Protein AF-A0A7J8QCR9-F1 (afdb_monomer_lite)

Radius of gyration: 19.81 Å; chains: 1; bounding box: 50×35×60 Å

Structure (mmCIF, N/CA/C/O backbone):
data_AF-A0A7J8QCR9-F1
#
_entry.id   AF-A0A7J8QCR9-F1
#
loop_
_atom_site.group_PDB
_atom_site.id
_atom_site.type_symbol
_atom_site.label_atom_id
_atom_site.label_alt_id
_atom_site.label_comp_id
_atom_site.label_asym_id
_atom_site.label_entity_id
_atom_site.label_seq_id
_atom_site.pdbx_PDB_ins_code
_atom_site.Cartn_x
_atom_site.Cartn_y
_atom_site.Cartn_z
_atom_site.occupancy
_atom_site.B_iso_or_equiv
_atom_site.auth_seq_id
_atom_site.auth_comp_id
_atom_site.auth_asym_id
_atom_site.auth_atom_id
_atom_site.pdbx_PDB_model_num
ATOM 1 N N . MET A 1 1 ? -25.984 -1.723 0.321 1.00 58.72 1 MET A N 1
ATOM 2 C CA . MET A 1 1 ? -24.941 -1.890 -0.724 1.00 58.72 1 MET A CA 1
ATOM 3 C C . MET A 1 1 ? -24.057 -3.080 -0.371 1.00 58.72 1 MET A C 1
ATOM 5 O O . MET A 1 1 ? -23.608 -3.137 0.767 1.00 58.72 1 MET A O 1
ATOM 9 N N . SER A 1 2 ? -23.806 -3.996 -1.316 1.00 71.81 2 SER A N 1
ATOM 10 C CA . SER A 1 2 ? -22.877 -5.132 -1.136 1.00 71.81 2 SER A CA 1
ATOM 11 C C . SER A 1 2 ? -21.433 -4.656 -0.896 1.00 71.81 2 SER A C 1
ATOM 13 O O . SER A 1 2 ? -21.050 -3.594 -1.397 1.00 71.81 2 SER A O 1
ATOM 15 N N . ALA A 1 3 ? -20.627 -5.441 -0.169 1.00 61.91 3 ALA A N 1
ATOM 16 C CA . ALA A 1 3 ? -19.200 -5.183 0.062 1.00 61.91 3 ALA A CA 1
ATOM 17 C C . ALA A 1 3 ? -18.432 -4.953 -1.255 1.00 61.91 3 ALA A C 1
ATOM 19 O O . ALA A 1 3 ? -17.629 -4.027 -1.363 1.00 61.91 3 ALA A O 1
ATOM 20 N N . THR A 1 4 ? -18.775 -5.705 -2.303 1.00 66.06 4 THR A N 1
ATOM 21 C CA . THR A 1 4 ? -18.204 -5.553 -3.649 1.00 66.06 4 THR A CA 1
ATOM 22 C C . THR A 1 4 ? -18.542 -4.198 -4.273 1.00 66.06 4 THR A C 1
ATOM 24 O O . THR A 1 4 ? -17.680 -3.552 -4.861 1.00 66.06 4 THR A O 1
ATOM 27 N N . ALA A 1 5 ? -19.780 -3.723 -4.108 1.00 63.97 5 ALA A N 1
ATOM 28 C CA . ALA A 1 5 ? -20.215 -2.436 -4.649 1.00 63.97 5 ALA A CA 1
ATOM 29 C C . ALA A 1 5 ? -19.560 -1.253 -3.916 1.00 63.97 5 ALA A C 1
ATOM 31 O O . ALA A 1 5 ? -19.195 -0.265 -4.549 1.00 63.97 5 ALA A O 1
ATOM 32 N N . LYS A 1 6 ? -19.362 -1.370 -2.593 1.00 67.00 6 LYS A N 1
ATOM 33 C CA . LYS A 1 6 ? -18.609 -0.379 -1.808 1.00 67.00 6 LYS A CA 1
ATOM 34 C C . LYS A 1 6 ? -17.155 -0.300 -2.280 1.00 67.00 6 LYS A C 1
ATOM 36 O O . LYS A 1 6 ? -16.673 0.797 -2.530 1.00 67.00 6 LYS A O 1
ATOM 41 N N . LYS A 1 7 ? -16.500 -1.446 -2.493 1.00 66.81 7 LYS A N 1
ATOM 42 C CA . LYS A 1 7 ? -15.113 -1.504 -2.977 1.00 66.81 7 LYS A CA 1
ATOM 43 C C . LYS A 1 7 ? -14.947 -0.873 -4.368 1.00 66.81 7 LYS A C 1
ATOM 45 O O . LYS A 1 7 ? -14.067 -0.043 -4.562 1.00 66.81 7 LYS A O 1
ATOM 50 N N . ILE A 1 8 ? -15.855 -1.163 -5.306 1.00 71.38 8 ILE A N 1
ATOM 51 C CA . ILE A 1 8 ? -15.849 -0.555 -6.653 1.00 71.38 8 ILE A CA 1
ATOM 52 C C . ILE A 1 8 ? -15.997 0.974 -6.590 1.00 71.38 8 ILE A C 1
ATOM 54 O O . ILE A 1 8 ? -15.283 1.692 -7.292 1.00 71.38 8 ILE A O 1
ATOM 58 N N . LEU A 1 9 ? -16.900 1.483 -5.747 1.00 64.50 9 LEU A N 1
ATOM 59 C CA . LEU A 1 9 ? -17.112 2.923 -5.603 1.00 64.50 9 LEU A CA 1
ATOM 60 C C . LEU A 1 9 ? -15.876 3.616 -5.008 1.00 64.50 9 LEU A C 1
ATOM 62 O O . LEU A 1 9 ? -15.437 4.640 -5.534 1.00 64.50 9 LEU A O 1
ATOM 66 N N . THR A 1 10 ? -15.276 3.029 -3.968 1.00 64.38 10 THR A N 1
ATOM 67 C CA . THR A 1 10 ? -14.033 3.531 -3.366 1.00 64.38 10 THR A CA 1
ATOM 68 C C . THR A 1 10 ? -12.896 3.550 -4.388 1.00 64.38 10 THR A C 1
ATOM 70 O O . THR A 1 10 ? -12.215 4.566 -4.514 1.00 64.38 10 THR A O 1
ATOM 73 N N . ARG A 1 11 ? -12.762 2.499 -5.211 1.00 70.00 11 ARG A N 1
ATOM 74 C CA . ARG A 1 11 ? -11.776 2.445 -6.301 1.00 70.00 11 ARG A CA 1
ATOM 75 C C . ARG A 1 11 ? -11.898 3.600 -7.271 1.00 70.00 11 ARG A C 1
ATOM 77 O O . ARG A 1 11 ? -10.898 4.208 -7.660 1.00 70.00 11 ARG A O 1
ATOM 84 N N . GLN A 1 12 ? -13.125 3.888 -7.694 1.00 63.19 12 GLN A N 1
ATOM 85 C CA . GLN A 1 12 ? -13.378 4.941 -8.665 1.00 63.19 12 GLN A CA 1
ATOM 86 C C . GLN A 1 12 ? -13.057 6.323 -8.085 1.00 63.19 12 GLN A C 1
ATOM 88 O O . GLN A 1 12 ? -12.461 7.150 -8.775 1.00 63.19 12 GLN A O 1
ATOM 93 N N . LEU A 1 13 ? -13.376 6.549 -6.809 1.00 61.31 13 LEU A N 1
ATOM 94 C CA . LEU A 1 13 ? -13.023 7.777 -6.098 1.00 61.31 13 LEU A CA 1
ATOM 95 C C . LEU A 1 13 ? -11.500 7.918 -5.955 1.00 61.31 13 LEU A C 1
ATOM 97 O O . LEU A 1 13 ? -10.946 8.929 -6.376 1.00 61.31 13 LEU A O 1
ATOM 101 N N . CYS A 1 14 ? -10.792 6.890 -5.476 1.00 61.47 14 CYS A N 1
ATOM 102 C CA . CYS A 1 14 ? -9.330 6.917 -5.334 1.00 61.47 14 CYS A CA 1
ATOM 103 C C . CYS A 1 14 ? -8.602 7.182 -6.663 1.00 61.47 14 CYS A C 1
ATOM 105 O O . CYS A 1 14 ? -7.595 7.891 -6.680 1.00 61.47 14 CYS A O 1
ATOM 107 N N . LYS A 1 15 ? -9.121 6.657 -7.782 1.00 62.94 15 LYS A N 1
ATOM 108 C CA . LYS A 1 15 ? -8.586 6.914 -9.129 1.00 62.94 15 LYS A CA 1
ATOM 109 C C . LYS A 1 15 ? -8.838 8.347 -9.605 1.00 62.94 15 LYS A C 1
ATOM 111 O O . LYS A 1 15 ? -7.936 8.952 -10.180 1.00 62.94 15 LYS A O 1
ATOM 116 N N . ASN A 1 16 ? -10.031 8.891 -9.367 1.00 54.53 16 ASN A N 1
ATOM 117 C CA . ASN A 1 16 ? -10.431 10.201 -9.887 1.00 54.53 16 ASN A CA 1
ATOM 118 C C . ASN A 1 16 ? -9.790 11.376 -9.122 1.00 54.53 16 ASN A C 1
ATOM 120 O O . ASN A 1 16 ? -9.503 12.405 -9.725 1.00 54.53 16 ASN A O 1
ATOM 124 N N . THR A 1 17 ? -9.511 11.231 -7.822 1.00 53.16 17 THR A N 1
ATOM 125 C CA . THR A 1 17 ? -9.013 12.334 -6.973 1.00 53.16 17 THR A CA 1
ATOM 126 C C . THR A 1 17 ? -7.485 12.531 -7.037 1.00 53.16 17 THR A C 1
ATOM 128 O O . THR A 1 17 ? -6.956 13.455 -6.426 1.00 53.16 17 THR A O 1
ATOM 131 N N . ARG A 1 18 ? -6.735 11.680 -7.759 1.00 61.84 18 ARG A N 1
ATOM 132 C CA . ARG A 1 18 ? -5.255 11.598 -7.674 1.00 61.84 18 ARG A CA 1
ATOM 133 C C . ARG A 1 18 ? -4.448 12.262 -8.782 1.00 61.84 18 ARG A C 1
ATOM 135 O O . ARG A 1 18 ? -3.234 12.077 -8.843 1.00 61.84 18 ARG A O 1
ATOM 142 N N . ILE A 1 19 ? -5.071 13.080 -9.621 1.00 47.72 19 ILE A N 1
ATOM 143 C CA . ILE A 1 19 ? -4.347 13.866 -10.628 1.00 47.72 19 ILE A CA 1
ATOM 144 C C . ILE A 1 19 ? -4.375 15.341 -10.219 1.00 47.72 19 ILE A C 1
ATOM 146 O O . ILE A 1 19 ? -5.084 16.150 -10.806 1.00 47.72 19 ILE A O 1
ATOM 150 N N . LEU A 1 20 ? -3.605 15.689 -9.183 1.00 38.00 20 LEU A N 1
ATOM 151 C CA . LEU A 1 20 ? -3.248 17.077 -8.872 1.00 38.00 20 LEU A CA 1
ATOM 152 C C . LEU A 1 20 ? -1.737 17.277 -9.081 1.00 38.00 20 LEU A C 1
ATOM 154 O O . LEU A 1 20 ? -0.962 16.348 -8.832 1.00 38.00 20 LEU A O 1
ATOM 158 N N . PRO A 1 21 ? -1.288 18.451 -9.568 1.00 39.03 21 PRO A N 1
ATOM 159 C CA . PRO A 1 21 ? 0.106 18.662 -9.933 1.00 39.03 21 PRO A CA 1
ATOM 160 C C . PRO A 1 21 ? 1.010 18.595 -8.699 1.00 39.03 21 PRO A C 1
ATOM 162 O O . PRO A 1 21 ? 0.777 19.279 -7.706 1.00 39.03 21 PRO A O 1
ATOM 165 N N . LEU A 1 22 ? 2.099 17.830 -8.801 1.00 43.09 22 LEU A N 1
ATOM 166 C CA . LEU A 1 22 ? 3.191 17.707 -7.819 1.00 43.09 22 LEU A CA 1
ATOM 167 C C . LEU A 1 22 ? 4.026 19.003 -7.659 1.00 43.09 22 LEU A C 1
ATOM 169 O O . LEU A 1 22 ? 5.223 18.940 -7.403 1.00 43.09 22 LEU A O 1
ATOM 173 N N . ALA A 1 23 ? 3.436 20.184 -7.858 1.00 31.91 23 ALA A N 1
ATOM 174 C CA . ALA A 1 23 ? 4.162 21.450 -7.967 1.00 31.91 23 ALA A CA 1
ATOM 175 C C . ALA A 1 23 ? 4.429 22.153 -6.622 1.00 31.91 23 ALA A C 1
ATOM 177 O O . ALA A 1 23 ? 5.147 23.145 -6.602 1.00 31.91 23 ALA A O 1
ATOM 178 N N . SER A 1 24 ? 3.892 21.654 -5.504 1.00 30.44 24 SER A N 1
ATOM 179 C CA . SER A 1 24 ? 3.949 22.368 -4.213 1.00 30.44 24 SER A CA 1
ATOM 180 C C . SER A 1 24 ? 4.537 21.550 -3.065 1.00 30.44 24 SER A C 1
ATOM 182 O O . SER A 1 24 ? 4.364 21.908 -1.905 1.00 30.44 24 SER A O 1
ATOM 184 N N . ARG A 1 25 ? 5.221 20.440 -3.357 1.00 43.34 25 ARG A N 1
ATOM 185 C CA . ARG A 1 25 ? 5.893 19.643 -2.328 1.00 43.34 25 ARG A CA 1
ATOM 186 C C . ARG A 1 25 ? 7.376 19.615 -2.610 1.00 43.34 25 ARG A C 1
ATOM 188 O O . ARG A 1 25 ? 7.822 18.957 -3.549 1.00 43.34 25 ARG A O 1
ATOM 195 N N . GLU A 1 26 ? 8.130 20.303 -1.766 1.00 34.00 26 GLU A N 1
ATOM 196 C CA . GLU A 1 26 ? 9.529 19.982 -1.532 1.00 34.00 26 GLU A CA 1
ATOM 197 C C . GLU A 1 26 ? 9.585 18.547 -0.996 1.00 34.00 26 GLU A C 1
ATOM 199 O O . GLU A 1 26 ? 9.599 18.293 0.204 1.00 34.00 26 GLU A O 1
ATOM 204 N N . TYR A 1 27 ? 9.558 17.563 -1.897 1.00 41.59 27 TYR A N 1
ATOM 205 C CA . TYR A 1 27 ? 10.042 16.237 -1.559 1.00 41.59 27 TYR A CA 1
ATOM 206 C C . TYR A 1 27 ? 11.509 16.432 -1.200 1.00 41.59 27 TYR A C 1
ATOM 208 O O . TYR A 1 27 ? 12.261 16.912 -2.058 1.00 41.59 27 TYR A O 1
ATOM 216 N N . PRO A 1 28 ? 11.929 16.130 0.039 1.00 33.44 28 PRO A N 1
ATOM 217 C CA . PRO A 1 28 ? 13.273 16.445 0.464 1.00 33.44 28 PRO A CA 1
ATOM 218 C C . PRO A 1 28 ? 14.248 15.820 -0.532 1.00 33.44 28 PRO A C 1
ATOM 220 O O . PRO A 1 28 ? 14.202 14.626 -0.844 1.00 33.44 28 PRO A O 1
ATOM 223 N N . ILE A 1 29 ? 15.128 16.675 -1.050 1.00 39.94 29 ILE A N 1
ATOM 224 C CA . ILE A 1 29 ? 16.170 16.394 -2.046 1.00 39.94 29 ILE A CA 1
ATOM 225 C C . ILE A 1 29 ? 17.159 15.301 -1.562 1.00 39.94 29 ILE A C 1
ATOM 227 O O . ILE A 1 29 ? 18.056 14.885 -2.291 1.00 39.94 29 ILE A O 1
ATOM 231 N N . ILE A 1 30 ? 16.951 14.733 -0.369 1.00 39.75 30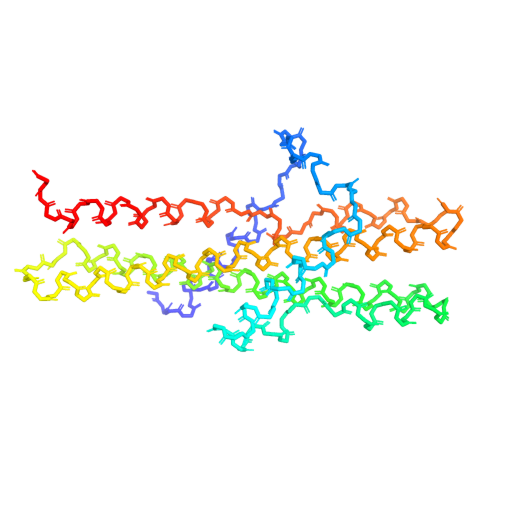 ILE A N 1
ATOM 232 C CA . ILE A 1 30 ? 17.713 13.620 0.205 1.00 39.75 30 ILE A CA 1
ATOM 233 C C . ILE A 1 30 ? 17.683 12.322 -0.628 1.00 39.75 30 ILE A C 1
ATOM 235 O O . ILE A 1 30 ? 18.595 11.514 -0.494 1.00 39.75 30 ILE A O 1
ATOM 239 N N . TYR A 1 31 ? 16.723 12.127 -1.541 1.00 44.09 31 TYR A N 1
ATOM 240 C CA . TYR A 1 31 ? 16.633 10.905 -2.371 1.00 44.09 31 TYR A CA 1
ATOM 241 C C . TYR A 1 31 ? 17.375 10.972 -3.718 1.00 44.09 31 TYR A C 1
ATOM 243 O O . TYR A 1 31 ? 17.247 10.084 -4.570 1.00 44.09 31 TYR A O 1
ATOM 251 N N . LEU A 1 32 ? 18.167 12.025 -3.951 1.00 43.25 32 LEU A N 1
ATOM 252 C CA . LEU A 1 32 ? 18.982 12.174 -5.157 1.00 43.25 32 LEU A CA 1
ATOM 253 C C . LEU A 1 32 ? 20.489 12.172 -4.869 1.00 43.25 32 LEU A C 1
ATOM 255 O O . LEU A 1 32 ? 21.232 12.932 -5.479 1.00 43.25 32 LEU A O 1
ATOM 259 N N . GLY A 1 33 ? 20.980 11.218 -4.071 1.00 42.50 33 GLY A N 1
ATOM 260 C CA . GLY A 1 33 ? 22.363 10.758 -4.235 1.00 42.50 33 GLY A CA 1
ATOM 261 C C . GLY A 1 33 ? 23.070 10.213 -3.000 1.00 42.50 33 GLY A C 1
ATOM 262 O O . GLY A 1 33 ? 23.516 10.991 -2.167 1.00 42.50 33 GLY A O 1
ATOM 263 N N . ARG A 1 34 ? 23.304 8.890 -2.978 1.00 41.38 34 ARG A N 1
ATOM 264 C CA . ARG A 1 34 ? 24.589 8.214 -2.667 1.00 41.38 34 ARG A CA 1
ATOM 265 C C . ARG A 1 34 ? 24.421 6.683 -2.692 1.00 41.38 34 ARG A C 1
ATOM 267 O O . ARG A 1 34 ? 23.313 6.165 -2.580 1.00 41.38 34 ARG A O 1
ATOM 274 N N . GLU A 1 35 ? 25.516 5.945 -2.891 1.00 38.41 35 GLU A N 1
ATOM 275 C CA . GLU A 1 35 ? 25.554 4.468 -2.944 1.00 38.41 35 GLU A CA 1
ATOM 276 C C . GLU A 1 35 ? 25.030 3.765 -1.674 1.00 38.41 35 GLU A C 1
ATOM 278 O O . GLU A 1 35 ? 24.613 2.605 -1.744 1.00 38.41 35 GLU A O 1
ATOM 283 N N . GLU A 1 36 ? 24.966 4.466 -0.539 1.00 38.78 36 GLU A N 1
ATOM 284 C CA . GLU A 1 36 ? 24.509 3.935 0.754 1.00 38.78 36 GLU A CA 1
ATOM 285 C C . GLU A 1 36 ? 23.028 3.514 0.786 1.00 38.78 36 GLU A C 1
ATOM 287 O O . GLU A 1 36 ? 22.647 2.601 1.528 1.00 38.78 36 GLU A O 1
ATOM 292 N N . GLU A 1 37 ? 22.187 4.065 -0.095 1.00 47.03 37 GLU A N 1
ATOM 293 C CA . GLU A 1 37 ? 20.785 3.648 -0.236 1.00 47.03 37 GLU A CA 1
ATOM 294 C C . GLU A 1 37 ? 20.625 2.179 -0.669 1.00 47.03 37 GLU A C 1
ATOM 296 O O . GLU A 1 37 ? 19.565 1.578 -0.474 1.00 47.03 37 GLU A O 1
ATOM 301 N N . MET A 1 38 ? 21.649 1.569 -1.288 1.00 45.34 38 MET A N 1
ATOM 302 C CA . MET A 1 38 ? 21.564 0.173 -1.734 1.00 45.34 38 MET A CA 1
ATOM 303 C C . MET A 1 38 ? 21.558 -0.835 -0.581 1.00 45.34 38 MET A C 1
ATOM 305 O O . MET A 1 38 ? 21.097 -1.961 -0.787 1.00 45.34 38 MET A O 1
ATOM 309 N N . LYS A 1 39 ? 22.044 -0.457 0.609 1.00 49.12 39 LYS A N 1
ATOM 310 C CA . LYS A 1 39 ? 21.965 -1.295 1.815 1.00 49.12 39 LYS A CA 1
ATOM 311 C C . LYS A 1 39 ? 20.586 -1.160 2.477 1.00 49.12 39 LYS A C 1
ATOM 313 O O . LYS A 1 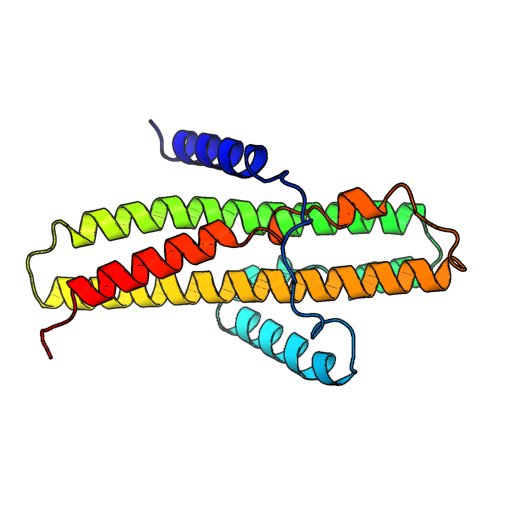39 ? 19.949 -2.175 2.753 1.00 49.12 39 LYS A O 1
ATOM 318 N N . HIS A 1 40 ? 20.069 0.065 2.591 1.00 52.88 40 HIS A N 1
ATOM 319 C CA . HIS A 1 40 ? 18.774 0.358 3.218 1.00 52.88 40 HIS A CA 1
ATOM 320 C C . HIS A 1 40 ? 17.578 -0.158 2.406 1.00 52.88 40 HIS A C 1
ATOM 322 O O . HIS A 1 40 ? 16.749 -0.894 2.930 1.00 52.88 40 HIS A O 1
ATOM 328 N N . GLY A 1 41 ? 17.520 0.100 1.094 1.00 60.00 41 GLY A N 1
ATOM 329 C CA . GLY A 1 41 ? 16.399 -0.365 0.263 1.00 60.00 41 GLY A CA 1
ATOM 330 C C . GLY A 1 41 ? 16.296 -1.894 0.144 1.00 60.00 41 GLY A C 1
ATOM 331 O O . GLY A 1 41 ? 15.204 -2.431 -0.042 1.00 60.00 41 GLY A O 1
ATOM 332 N N . LYS A 1 42 ? 17.421 -2.616 0.270 1.00 66.44 42 LYS A N 1
ATOM 333 C CA . LYS A 1 42 ? 17.424 -4.086 0.369 1.00 66.44 42 LYS A CA 1
ATOM 334 C C . LYS A 1 42 ? 16.925 -4.552 1.734 1.00 66.44 42 LYS A C 1
ATOM 336 O O . LYS A 1 42 ? 16.129 -5.482 1.771 1.00 66.44 42 LYS A O 1
ATOM 341 N N . ARG A 1 43 ? 17.367 -3.899 2.815 1.00 69.56 43 ARG A N 1
ATOM 342 C CA . ARG A 1 43 ? 16.936 -4.193 4.187 1.00 69.56 43 ARG A CA 1
ATOM 343 C C . ARG A 1 43 ? 15.428 -3.999 4.353 1.00 69.56 43 ARG A C 1
ATOM 345 O O . ARG A 1 43 ? 14.769 -4.946 4.749 1.00 69.56 43 ARG A O 1
ATOM 352 N N . HIS A 1 44 ? 14.873 -2.858 3.943 1.00 66.88 44 HIS A N 1
ATOM 353 C CA . HIS A 1 44 ? 13.429 -2.604 4.051 1.00 66.88 44 HIS A CA 1
ATOM 354 C C . HIS A 1 44 ? 12.592 -3.543 3.178 1.00 66.88 44 HIS A C 1
ATOM 356 O O . HIS A 1 44 ? 11.526 -3.991 3.580 1.00 66.88 44 HIS A O 1
ATOM 362 N N . ARG A 1 45 ? 13.078 -3.904 1.983 1.00 72.75 45 ARG A N 1
ATOM 363 C CA . ARG A 1 45 ? 12.403 -4.917 1.161 1.00 72.75 45 ARG A CA 1
ATOM 364 C C . ARG A 1 45 ? 12.424 -6.295 1.823 1.00 72.75 45 ARG A C 1
ATOM 366 O O . ARG A 1 45 ? 11.421 -6.990 1.759 1.00 72.75 45 ARG A O 1
ATOM 373 N N . ALA A 1 46 ? 13.550 -6.690 2.414 1.00 75.62 46 ALA A N 1
ATOM 374 C CA . ALA A 1 46 ? 13.667 -7.953 3.139 1.00 75.62 46 ALA A CA 1
ATOM 375 C C . ALA A 1 46 ? 12.786 -7.961 4.396 1.00 75.62 46 ALA A C 1
ATOM 377 O O . ALA A 1 46 ? 12.172 -8.971 4.706 1.00 75.62 46 ALA A O 1
ATOM 378 N N . GLU A 1 47 ? 12.682 -6.825 5.081 1.00 77.38 47 GLU A N 1
ATOM 379 C CA . GLU A 1 47 ? 11.795 -6.640 6.223 1.00 77.38 47 GLU A CA 1
ATOM 380 C C . GLU A 1 47 ? 10.324 -6.777 5.828 1.00 77.38 47 GLU A C 1
ATOM 382 O O . GLU A 1 47 ? 9.625 -7.592 6.421 1.00 77.38 47 GLU A O 1
ATOM 387 N N . ILE A 1 48 ? 9.879 -6.094 4.766 1.00 76.56 48 ILE A N 1
ATOM 388 C CA . ILE A 1 48 ? 8.520 -6.268 4.234 1.00 76.56 48 ILE A CA 1
ATOM 389 C C . ILE A 1 48 ? 8.301 -7.711 3.772 1.00 76.56 48 ILE A C 1
ATOM 391 O O . ILE A 1 48 ? 7.256 -8.274 4.049 1.00 76.56 48 ILE A O 1
ATOM 395 N N . ALA A 1 49 ? 9.270 -8.344 3.107 1.00 77.38 49 ALA A N 1
ATOM 396 C CA . ALA A 1 49 ? 9.136 -9.739 2.682 1.00 77.38 49 ALA A CA 1
ATOM 397 C C . ALA A 1 49 ? 9.063 -10.721 3.865 1.00 77.38 49 ALA A C 1
ATOM 399 O O . ALA A 1 49 ? 8.437 -11.768 3.743 1.00 77.38 49 ALA A O 1
ATOM 400 N N . ARG A 1 50 ? 9.686 -10.394 5.003 1.00 79.81 50 ARG A N 1
ATOM 401 C CA . ARG A 1 50 ? 9.620 -11.196 6.230 1.00 79.81 50 ARG A CA 1
ATOM 402 C C . ARG A 1 50 ? 8.281 -11.019 6.943 1.00 79.81 50 ARG A C 1
ATOM 404 O O . ARG A 1 50 ? 7.701 -12.010 7.367 1.00 79.81 50 ARG A O 1
ATOM 411 N N . SER A 1 51 ? 7.814 -9.780 7.083 1.00 78.50 51 SER A N 1
ATOM 412 C CA . SER A 1 51 ? 6.575 -9.464 7.804 1.00 78.50 51 SER A CA 1
ATOM 413 C C . SER A 1 51 ? 5.320 -9.719 6.961 1.00 78.50 51 SER A C 1
ATOM 415 O O . SER A 1 51 ? 4.300 -10.141 7.489 1.00 78.50 51 SER A O 1
ATOM 417 N N . LEU A 1 52 ? 5.399 -9.486 5.647 1.00 85.94 52 LEU A N 1
ATOM 418 C CA . LEU A 1 52 ? 4.314 -9.618 4.670 1.00 85.94 52 LEU A CA 1
ATOM 419 C C . LEU A 1 52 ? 4.816 -10.289 3.372 1.00 85.94 52 LEU A C 1
ATOM 421 O O . LEU A 1 52 ? 4.930 -9.640 2.320 1.00 85.94 52 LEU A O 1
ATOM 425 N N . PRO A 1 53 ? 5.106 -11.604 3.402 1.00 86.31 53 PRO A N 1
ATOM 426 C CA . PRO A 1 53 ? 5.634 -12.341 2.248 1.00 86.31 53 PRO A CA 1
ATOM 427 C C . PRO A 1 53 ? 4.775 -12.208 0.983 1.00 86.31 53 PRO A C 1
ATOM 429 O O . PRO A 1 53 ? 5.283 -12.169 -0.140 1.00 86.31 53 PRO A O 1
ATOM 432 N N . GLN A 1 54 ? 3.459 -12.061 1.148 1.00 89.81 54 GLN A N 1
ATOM 433 C CA . GLN A 1 54 ? 2.500 -11.903 0.060 1.00 89.81 54 GLN A CA 1
ATOM 434 C C . GLN A 1 54 ? 2.697 -10.612 -0.758 1.00 89.81 54 GLN A C 1
ATOM 436 O O . GLN A 1 54 ? 2.221 -10.522 -1.893 1.00 89.81 54 GLN A O 1
ATOM 441 N N . TRP A 1 55 ? 3.447 -9.630 -0.243 1.00 93.06 55 TRP A N 1
ATOM 442 C CA . TRP A 1 55 ? 3.764 -8.382 -0.950 1.00 93.06 55 TRP A CA 1
ATOM 443 C C . TRP A 1 55 ? 5.024 -8.491 -1.813 1.00 93.06 55 TRP A C 1
ATOM 445 O O . TRP A 1 55 ? 5.236 -7.661 -2.700 1.00 93.06 55 TRP A O 1
ATOM 455 N N . GLU A 1 56 ? 5.860 -9.518 -1.622 1.00 89.06 56 GLU A N 1
ATOM 456 C CA . GLU A 1 56 ? 7.176 -9.621 -2.268 1.00 89.06 56 GLU A CA 1
ATOM 457 C C . GLU A 1 56 ? 7.085 -9.534 -3.803 1.00 89.06 56 GLU A C 1
ATOM 459 O O . GLU A 1 56 ? 7.863 -8.833 -4.461 1.00 89.06 56 GLU A O 1
ATOM 464 N N . ARG A 1 57 ? 6.078 -10.192 -4.387 1.00 91.50 57 ARG A N 1
ATOM 465 C CA . ARG A 1 57 ? 5.856 -10.225 -5.843 1.00 91.50 57 ARG A CA 1
ATOM 466 C C . ARG A 1 57 ? 5.201 -8.957 -6.401 1.00 91.50 57 ARG A C 1
ATOM 468 O O . ARG A 1 57 ? 5.125 -8.801 -7.623 1.00 91.50 57 ARG A O 1
ATOM 475 N N . LYS A 1 58 ? 4.734 -8.050 -5.539 1.00 96.06 58 LYS A N 1
ATOM 476 C CA . LYS A 1 58 ? 4.032 -6.817 -5.927 1.00 96.06 58 LYS A CA 1
ATOM 477 C C . LYS A 1 58 ? 4.985 -5.670 -6.243 1.00 96.06 58 LYS A C 1
ATOM 479 O O . LYS A 1 58 ? 4.661 -4.821 -7.063 1.00 96.06 58 LYS A O 1
ATOM 484 N N . PHE A 1 59 ? 6.207 -5.705 -5.714 1.00 93.50 59 PHE A N 1
ATOM 485 C CA . PHE A 1 59 ? 7.217 -4.694 -6.014 1.00 93.50 59 PHE A CA 1
ATOM 486 C C . PHE A 1 59 ? 7.633 -4.647 -7.497 1.00 93.50 59 PHE A C 1
ATOM 488 O O . PHE A 1 59 ? 7.652 -5.652 -8.216 1.00 93.50 59 PHE A O 1
ATOM 495 N N . LEU A 1 60 ? 8.118 -3.476 -7.913 1.00 92.81 60 LEU A N 1
ATOM 496 C CA . LEU A 1 60 ? 8.771 -3.235 -9.194 1.00 92.81 60 LEU A CA 1
ATOM 497 C C . LEU A 1 60 ? 9.979 -4.170 -9.381 1.00 92.81 60 LEU A C 1
ATOM 499 O O . LEU A 1 60 ? 10.956 -4.151 -8.618 1.00 92.81 60 LEU A O 1
ATOM 503 N N . CYS A 1 61 ? 9.950 -4.961 -10.449 1.00 93.12 61 CYS A N 1
ATOM 504 C CA . CYS A 1 61 ? 10.966 -5.934 -10.816 1.00 93.12 61 CYS A CA 1
ATOM 505 C C . CYS A 1 61 ? 12.142 -5.256 -11.532 1.00 93.12 61 CYS A C 1
ATOM 507 O O . CYS A 1 61 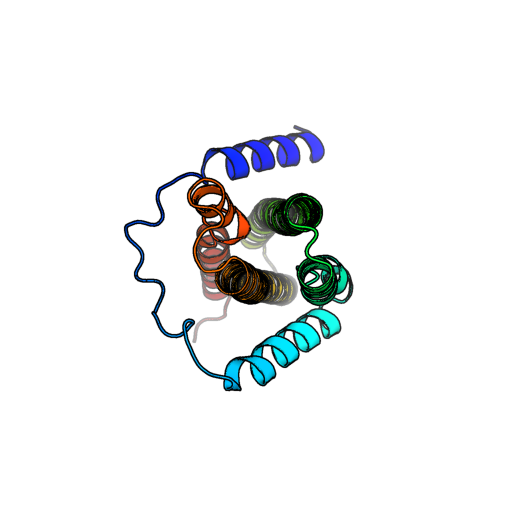? 12.380 -5.394 -12.737 1.00 93.12 61 CYS A O 1
ATOM 509 N N . TYR A 1 62 ? 12.937 -4.525 -10.748 1.00 90.56 62 TYR A N 1
ATOM 510 C CA . TYR A 1 62 ? 14.082 -3.757 -11.239 1.00 90.56 62 TYR A CA 1
ATOM 511 C C . TYR A 1 62 ? 15.069 -4.598 -12.068 1.00 90.56 62 TYR A C 1
ATOM 513 O O . TYR A 1 62 ? 15.595 -4.131 -13.082 1.00 90.56 62 TYR A O 1
ATOM 521 N N . LYS A 1 63 ? 15.326 -5.854 -11.667 1.00 88.88 63 LYS A N 1
ATOM 522 C CA . LYS A 1 63 ? 16.251 -6.756 -12.379 1.00 88.88 63 LYS A CA 1
ATOM 523 C C . LYS A 1 63 ? 15.762 -7.072 -13.800 1.00 88.88 63 LYS A C 1
ATOM 525 O O . LYS A 1 63 ? 16.567 -7.006 -14.732 1.00 88.88 63 LYS A O 1
ATOM 530 N N . ALA A 1 64 ? 14.470 -7.356 -13.980 1.00 89.75 64 ALA A N 1
ATOM 531 C CA . ALA A 1 64 ? 13.886 -7.637 -15.293 1.00 89.75 64 ALA A CA 1
ATOM 532 C C . ALA A 1 64 ? 13.948 -6.406 -16.209 1.00 89.75 64 ALA A C 1
ATOM 534 O O . ALA A 1 64 ? 14.423 -6.495 -17.345 1.00 89.75 64 ALA A O 1
ATOM 535 N N . LEU A 1 65 ? 13.588 -5.231 -15.684 1.00 90.62 65 LEU A N 1
ATOM 536 C CA . LEU A 1 65 ? 13.670 -3.967 -16.420 1.00 90.62 65 LEU A CA 1
ATOM 537 C C . LEU A 1 65 ? 15.114 -3.633 -16.823 1.00 90.62 65 LEU A C 1
ATOM 539 O O . LEU A 1 65 ? 15.391 -3.283 -17.971 1.00 90.62 65 LEU A O 1
ATOM 543 N N . LYS A 1 66 ? 16.075 -3.824 -15.910 1.00 89.38 66 LYS A N 1
ATOM 544 C CA . LYS A 1 66 ? 17.506 -3.637 -16.194 1.00 89.38 66 LYS A CA 1
ATOM 545 C C . LYS A 1 66 ? 18.000 -4.586 -17.290 1.00 89.38 66 LYS A C 1
ATOM 547 O O . LYS A 1 66 ? 18.834 -4.173 -18.096 1.00 89.38 66 LYS A O 1
ATOM 552 N N . LYS A 1 67 ? 17.506 -5.831 -17.345 1.00 89.69 67 LYS A N 1
ATOM 553 C CA . LYS A 1 67 ? 17.825 -6.788 -18.421 1.00 89.69 67 LYS A CA 1
ATOM 554 C C . LYS A 1 67 ? 17.313 -6.279 -19.771 1.00 89.69 67 LYS A C 1
ATOM 556 O O . LYS A 1 67 ? 18.091 -6.243 -20.720 1.00 89.69 67 LYS A O 1
ATOM 561 N N . LYS A 1 68 ? 16.071 -5.786 -19.842 1.00 86.50 68 LYS A N 1
ATOM 562 C CA . LYS A 1 68 ? 15.508 -5.191 -21.071 1.00 86.50 68 LYS A CA 1
ATOM 563 C C . LYS A 1 68 ? 16.310 -3.982 -21.563 1.00 86.50 68 LYS A C 1
ATOM 565 O O . LYS A 1 68 ? 16.609 -3.902 -22.750 1.00 86.50 68 LYS A O 1
ATOM 570 N N . LEU A 1 69 ? 16.789 -3.125 -20.653 1.00 85.56 69 LEU A N 1
ATOM 571 C CA . LEU A 1 69 ? 17.693 -2.022 -21.010 1.00 85.56 69 LEU A CA 1
ATOM 572 C C . LEU A 1 69 ? 19.033 -2.488 -21.596 1.00 85.56 69 LEU A C 1
ATOM 574 O O . LEU A 1 69 ? 19.634 -1.759 -22.383 1.00 85.56 69 LEU A O 1
ATOM 578 N N . LYS A 1 70 ? 19.572 -3.641 -21.170 1.00 85.25 70 LYS A N 1
ATOM 579 C CA . LYS A 1 70 ? 20.832 -4.189 -21.715 1.00 85.25 70 LYS A CA 1
ATOM 580 C C . LYS A 1 70 ? 20.668 -4.685 -23.149 1.00 85.25 70 LYS A C 1
ATOM 582 O O . LYS A 1 70 ? 21.601 -4.537 -23.922 1.00 85.25 70 LYS A O 1
ATOM 587 N N . LEU A 1 71 ? 19.490 -5.191 -23.498 1.00 85.19 71 LEU A N 1
ATOM 588 C CA . LEU A 1 71 ? 19.185 -5.708 -24.834 1.00 85.19 71 LEU A CA 1
ATOM 589 C C . LEU A 1 71 ? 18.825 -4.609 -25.853 1.00 85.19 71 LEU A C 1
ATOM 591 O O . LEU A 1 71 ? 18.423 -4.935 -26.960 1.00 85.19 71 LEU A O 1
ATOM 595 N N . ARG A 1 72 ? 18.920 -3.320 -25.483 1.00 74.75 72 ARG A N 1
ATOM 596 C CA . ARG A 1 72 ? 18.548 -2.152 -26.314 1.00 74.75 72 ARG A CA 1
ATOM 597 C C . ARG A 1 72 ? 17.128 -2.212 -26.913 1.00 74.75 72 ARG A C 1
ATOM 599 O O . ARG A 1 72 ? 16.838 -1.542 -27.895 1.00 74.75 72 ARG A O 1
ATOM 606 N N . GLN A 1 73 ? 16.220 -2.961 -26.290 1.00 76.88 73 GLN A N 1
ATOM 607 C CA . GLN A 1 73 ? 14.817 -3.048 -26.700 1.00 76.88 73 GLN A CA 1
ATOM 608 C C . GLN A 1 73 ? 14.033 -1.868 -26.110 1.00 76.88 73 GLN A C 1
ATOM 610 O O . GLN A 1 73 ? 13.404 -2.026 -25.067 1.00 76.88 73 GLN A O 1
ATOM 615 N N . ASP A 1 74 ? 14.084 -0.688 -26.734 1.00 79.19 74 ASP A N 1
ATOM 616 C CA . ASP A 1 74 ? 13.444 0.524 -26.190 1.00 79.19 74 ASP A CA 1
ATOM 617 C C . ASP A 1 74 ? 11.924 0.362 -26.034 1.00 79.19 74 ASP A C 1
ATOM 619 O O . ASP A 1 74 ? 11.376 0.491 -24.936 1.00 79.19 74 ASP A O 1
ATOM 623 N N . MET A 1 75 ? 11.253 -0.067 -27.105 1.00 81.50 75 MET A N 1
ATOM 624 C CA . MET A 1 75 ? 9.821 -0.374 -27.080 1.00 81.50 75 MET A CA 1
ATOM 625 C C . MET A 1 75 ? 9.496 -1.485 -26.076 1.00 81.50 75 MET A C 1
ATOM 627 O O . MET A 1 75 ? 8.554 -1.360 -25.293 1.00 81.50 75 MET A O 1
ATOM 631 N N . GLY A 1 76 ? 10.305 -2.548 -26.030 1.00 84.69 76 GLY A N 1
ATOM 632 C CA . GLY A 1 76 ? 10.128 -3.643 -25.072 1.00 84.69 76 GLY A CA 1
ATOM 633 C C . GLY A 1 76 ? 10.317 -3.208 -23.615 1.00 84.69 76 GLY A C 1
ATOM 634 O O . GLY A 1 76 ? 9.628 -3.711 -22.724 1.00 84.69 76 GLY A O 1
ATOM 635 N N . PHE A 1 77 ? 11.214 -2.253 -23.360 1.00 87.69 77 PHE A N 1
ATOM 636 C CA . PHE A 1 77 ? 11.401 -1.640 -22.051 1.00 87.69 77 PHE A CA 1
ATOM 637 C C . PHE A 1 77 ? 10.183 -0.809 -21.654 1.00 87.69 77 PHE A C 1
ATOM 639 O O . PHE A 1 77 ? 9.680 -1.013 -20.554 1.00 87.69 77 PHE A O 1
ATOM 646 N N . ARG A 1 78 ? 9.678 0.064 -22.537 1.00 86.44 78 ARG A N 1
ATOM 647 C CA . ARG A 1 78 ? 8.503 0.912 -22.260 1.00 86.44 78 ARG A CA 1
ATOM 648 C C . ARG A 1 78 ? 7.272 0.076 -21.913 1.00 86.44 78 ARG A C 1
ATOM 650 O O . ARG A 1 78 ? 6.671 0.302 -20.870 1.00 86.44 78 ARG A O 1
ATOM 657 N N . HIS A 1 79 ? 6.974 -0.956 -22.704 1.00 89.44 79 HIS A N 1
ATOM 658 C CA . HIS A 1 79 ? 5.871 -1.881 -22.412 1.00 89.44 79 HIS A CA 1
ATOM 659 C C . HIS A 1 79 ? 6.065 -2.632 -21.089 1.00 89.44 79 HIS A C 1
ATOM 661 O O . HIS A 1 79 ? 5.124 -2.795 -20.319 1.00 89.44 79 HIS A O 1
ATOM 667 N N . SER A 1 80 ? 7.288 -3.095 -20.806 1.00 91.50 80 SER A N 1
ATOM 668 C CA . SER A 1 80 ? 7.571 -3.797 -19.547 1.00 91.50 80 SER A CA 1
ATOM 669 C C . SER A 1 80 ? 7.474 -2.865 -18.340 1.00 91.50 80 SER A C 1
ATOM 671 O O . SER A 1 80 ? 7.001 -3.284 -17.293 1.00 91.50 80 SER A O 1
ATOM 673 N N . LEU A 1 81 ? 7.914 -1.612 -18.481 1.00 91.62 81 LEU A N 1
ATOM 674 C CA . LEU A 1 81 ? 7.813 -0.607 -17.432 1.00 91.62 81 LEU A CA 1
ATOM 675 C C . LEU A 1 81 ? 6.351 -0.248 -17.159 1.00 91.62 81 LEU A C 1
ATOM 677 O O . LEU A 1 81 ? 5.981 -0.206 -15.996 1.00 91.62 81 LEU A O 1
ATOM 681 N N . GLY A 1 82 ? 5.533 -0.056 -18.200 1.00 90.75 82 GLY A N 1
ATOM 682 C CA . GLY A 1 82 ? 4.092 0.176 -18.057 1.00 90.75 82 GLY A CA 1
ATOM 683 C C . GLY A 1 82 ? 3.415 -0.915 -17.228 1.00 90.75 82 GLY A C 1
ATOM 684 O O . GLY A 1 82 ? 2.855 -0.617 -16.184 1.00 90.75 82 GLY A O 1
ATOM 685 N N . ARG A 1 83 ? 3.606 -2.192 -17.592 1.00 93.25 83 ARG A N 1
ATOM 686 C CA . ARG A 1 83 ? 3.038 -3.318 -16.823 1.00 93.25 83 ARG A CA 1
ATOM 687 C C . ARG A 1 83 ? 3.496 -3.363 -15.367 1.00 93.25 83 ARG A C 1
ATOM 689 O O . ARG A 1 83 ? 2.734 -3.740 -14.484 1.00 93.25 83 ARG A O 1
ATOM 696 N N . GLU A 1 84 ? 4.758 -3.029 -15.111 1.00 95.06 84 GLU A N 1
ATOM 697 C CA . GLU A 1 84 ? 5.272 -2.985 -13.743 1.00 95.06 84 GLU A CA 1
ATOM 698 C C . GLU A 1 84 ? 4.676 -1.820 -12.942 1.00 95.06 84 GLU A C 1
ATOM 700 O O . GLU A 1 84 ? 4.452 -1.983 -11.747 1.00 95.06 84 GLU A O 1
ATOM 705 N N . LEU A 1 85 ? 4.392 -0.681 -13.583 1.00 93.06 85 LEU A N 1
ATOM 706 C CA . LEU A 1 85 ? 3.687 0.441 -12.961 1.00 93.06 85 LEU A CA 1
ATOM 707 C C . LEU A 1 85 ? 2.228 0.092 -12.669 1.00 93.06 85 LEU A C 1
ATOM 709 O O . LEU A 1 85 ? 1.796 0.299 -11.541 1.00 93.06 85 LEU A O 1
ATOM 713 N N . ASP A 1 86 ? 1.508 -0.494 -13.628 1.00 93.56 86 ASP A N 1
ATOM 714 C CA . ASP A 1 86 ? 0.118 -0.932 -13.441 1.00 93.56 86 ASP A CA 1
ATOM 715 C C . ASP A 1 86 ? 0.014 -1.885 -12.248 1.00 93.56 86 ASP A C 1
ATOM 717 O O . ASP A 1 86 ? -0.745 -1.639 -11.319 1.00 93.56 86 ASP A O 1
ATOM 721 N N . LYS A 1 87 ? 0.893 -2.892 -12.185 1.00 96.06 87 LYS A N 1
ATOM 722 C CA . LYS A 1 87 ? 0.973 -3.830 -11.057 1.00 96.06 87 LYS A CA 1
ATOM 723 C C . LYS A 1 87 ? 1.190 -3.135 -9.709 1.00 96.06 87 LYS A C 1
ATOM 725 O O . LYS A 1 87 ? 0.555 -3.506 -8.723 1.00 96.06 87 LYS A O 1
ATOM 730 N N . VAL A 1 88 ? 2.131 -2.187 -9.640 1.00 95.19 88 VAL A N 1
ATOM 731 C CA . VAL A 1 88 ? 2.451 -1.473 -8.393 1.00 95.19 88 VAL A CA 1
ATOM 732 C C . VAL A 1 88 ? 1.289 -0.571 -7.976 1.00 95.19 88 VAL A C 1
ATOM 734 O O . VAL A 1 88 ? 0.962 -0.541 -6.791 1.00 95.19 88 VAL A O 1
ATOM 737 N N . ASN A 1 89 ? 0.667 0.124 -8.932 1.00 93.75 89 ASN A N 1
ATOM 738 C CA . ASN A 1 89 ? -0.484 0.994 -8.706 1.00 93.75 89 ASN A CA 1
ATOM 739 C C . ASN A 1 89 ? -1.716 0.219 -8.264 1.00 93.75 89 ASN A C 1
ATOM 741 O O . ASN A 1 89 ? -2.324 0.597 -7.270 1.00 93.75 89 ASN A O 1
ATOM 745 N N . ASP A 1 90 ? -2.069 -0.849 -8.979 1.00 95.12 90 ASP A N 1
ATOM 746 C CA . ASP A 1 90 ? -3.230 -1.672 -8.651 1.00 95.12 90 ASP A CA 1
ATOM 747 C C . ASP A 1 90 ? -3.099 -2.221 -7.236 1.00 95.12 90 ASP A C 1
ATOM 749 O O . ASP A 1 90 ? -4.010 -2.065 -6.436 1.00 95.12 90 ASP A O 1
ATOM 753 N N . PHE A 1 91 ? -1.926 -2.752 -6.881 1.00 96.62 91 PHE A N 1
ATOM 754 C CA . PHE A 1 91 ? -1.683 -3.221 -5.522 1.00 96.62 91 PHE A CA 1
ATOM 755 C C . PHE A 1 91 ? -1.819 -2.115 -4.463 1.00 96.62 91 PHE A C 1
ATOM 757 O O . PHE A 1 91 ? -2.407 -2.354 -3.413 1.00 96.62 91 PHE A O 1
ATOM 764 N N . PHE A 1 92 ? -1.262 -0.927 -4.716 1.00 95.06 92 PHE A N 1
ATOM 765 C CA . PHE A 1 92 ? -1.317 0.185 -3.764 1.00 95.06 92 PHE A CA 1
ATOM 766 C C . PHE A 1 92 ? -2.755 0.679 -3.554 1.00 95.06 92 PHE A C 1
ATOM 768 O O . PHE A 1 92 ? -3.186 0.829 -2.416 1.00 95.06 92 PHE A O 1
ATOM 775 N N . ILE A 1 93 ? -3.502 0.861 -4.646 1.00 92.81 93 ILE A N 1
ATOM 776 C CA . ILE A 1 93 ? -4.901 1.304 -4.619 1.00 92.81 93 ILE A CA 1
ATOM 777 C C . ILE A 1 93 ? -5.792 0.248 -3.955 1.00 92.81 93 ILE A C 1
ATOM 779 O O . ILE A 1 93 ? -6.576 0.593 -3.077 1.00 92.81 93 ILE A O 1
ATOM 783 N N . ASP A 1 94 ? -5.642 -1.029 -4.324 1.00 94.94 94 ASP A N 1
ATOM 784 C CA . ASP A 1 94 ? -6.417 -2.122 -3.724 1.00 94.94 94 ASP A CA 1
ATOM 785 C C . ASP A 1 94 ? -6.214 -2.155 -2.198 1.00 94.94 94 ASP A C 1
ATOM 787 O O . ASP A 1 94 ? -7.167 -2.353 -1.447 1.00 94.94 94 ASP A O 1
ATOM 791 N N . LYS A 1 95 ? -4.981 -1.913 -1.727 1.00 95.50 95 LYS A N 1
ATOM 792 C CA . LYS A 1 95 ? -4.676 -1.847 -0.294 1.00 95.50 95 LYS A CA 1
ATOM 793 C C . LYS A 1 95 ? -5.309 -0.648 0.396 1.00 95.50 95 LYS A C 1
ATOM 795 O O . LYS A 1 95 ? -5.844 -0.789 1.486 1.00 95.50 95 LYS A O 1
ATOM 800 N N . GLU A 1 96 ? -5.271 0.519 -0.226 1.00 93.50 96 GLU A N 1
ATOM 801 C CA . GLU A 1 96 ? -5.914 1.707 0.329 1.00 93.50 96 GLU A CA 1
ATOM 802 C C . GLU A 1 96 ? -7.432 1.572 0.430 1.00 93.50 96 GLU A C 1
ATOM 804 O O . GLU A 1 96 ? -8.022 2.024 1.408 1.00 93.50 96 GLU A O 1
ATOM 809 N N . GLU A 1 97 ? -8.066 0.918 -0.543 1.00 91.62 97 GLU A N 1
ATOM 810 C CA . GLU A 1 97 ? -9.487 0.578 -0.466 1.00 91.62 97 GLU A CA 1
ATOM 811 C C . GLU A 1 97 ? -9.785 -0.324 0.733 1.00 91.62 97 GLU A C 1
ATOM 813 O O . GLU A 1 97 ? -10.720 -0.047 1.486 1.00 91.62 97 GLU A O 1
ATOM 818 N N . ASP A 1 98 ? -8.979 -1.373 0.923 1.00 94.25 98 ASP A N 1
ATOM 819 C CA . ASP A 1 98 ? -9.112 -2.283 2.062 1.00 94.25 98 ASP A CA 1
ATOM 820 C C . ASP A 1 98 ? -8.933 -1.530 3.389 1.00 94.25 98 ASP A C 1
ATOM 822 O O . ASP A 1 98 ? -9.696 -1.736 4.331 1.00 94.25 98 ASP A O 1
ATOM 826 N N . TYR A 1 99 ? -7.982 -0.595 3.449 1.00 96.44 99 TYR A N 1
ATOM 827 C CA . TYR A 1 99 ? -7.700 0.189 4.650 1.00 96.44 99 TYR A CA 1
ATOM 828 C C . TYR A 1 99 ? -8.808 1.184 4.993 1.00 96.44 99 TYR A C 1
ATOM 830 O O . TYR A 1 99 ? -9.120 1.348 6.167 1.00 96.44 99 TYR A O 1
ATOM 838 N N . ILE A 1 100 ? -9.452 1.814 4.005 1.00 93.75 100 ILE A N 1
ATOM 839 C CA . ILE A 1 100 ? -10.617 2.679 4.258 1.00 93.75 100 ILE A CA 1
ATOM 840 C C . ILE A 1 100 ? -11.758 1.877 4.893 1.00 93.75 100 ILE A C 1
ATOM 842 O O . ILE A 1 100 ? -12.441 2.375 5.787 1.00 93.75 100 ILE A O 1
ATOM 846 N N . ILE A 1 101 ? -11.995 0.657 4.407 1.00 94.12 101 ILE A N 1
ATOM 847 C CA . ILE A 1 101 ? -13.068 -0.203 4.917 1.00 94.12 101 ILE A CA 1
ATOM 848 C C . ILE A 1 101 ? -12.735 -0.649 6.343 1.00 94.12 101 ILE A C 1
ATOM 850 O O . ILE A 1 101 ? -13.547 -0.436 7.240 1.00 94.12 101 ILE A O 1
ATOM 854 N N . LEU A 1 102 ? -11.528 -1.179 6.555 1.00 95.62 102 LEU A N 1
ATOM 855 C CA . LEU A 1 102 ? -11.082 -1.661 7.860 1.00 95.62 102 LEU A CA 1
ATOM 856 C C . LEU A 1 102 ? -11.046 -0.544 8.910 1.00 95.62 102 LEU A C 1
ATOM 858 O O . LEU A 1 102 ? -11.492 -0.746 10.034 1.00 95.62 102 LEU A O 1
ATOM 862 N N . PHE A 1 103 ? -10.589 0.657 8.547 1.00 97.25 103 PHE A N 1
ATOM 863 C CA . PHE A 1 103 ? -10.574 1.795 9.465 1.00 97.25 103 PHE A CA 1
ATOM 864 C C . PHE A 1 103 ? -11.977 2.139 9.981 1.00 97.25 103 PHE A C 1
ATOM 866 O O . PHE A 1 103 ? -12.159 2.296 11.183 1.00 97.25 103 PHE A O 1
ATOM 873 N N . ARG A 1 104 ? -12.989 2.160 9.103 1.00 95.12 104 ARG A N 1
ATOM 874 C CA . ARG A 1 104 ? -14.385 2.412 9.505 1.00 95.12 104 ARG A CA 1
ATOM 875 C C . ARG A 1 104 ? -14.938 1.331 10.431 1.00 95.12 104 ARG A C 1
ATOM 877 O O . ARG A 1 104 ? -15.742 1.627 11.310 1.00 95.12 104 ARG A O 1
ATOM 884 N N . GLU A 1 105 ? -14.547 0.078 10.216 1.00 95.94 105 GLU A N 1
ATOM 885 C CA . GLU A 1 105 ? -14.935 -1.030 11.094 1.00 95.94 105 GLU A CA 1
ATOM 886 C C . GLU A 1 105 ? -14.291 -0.885 12.478 1.00 95.94 105 GLU A C 1
ATOM 888 O O . GLU A 1 105 ? -14.976 -1.042 13.486 1.00 95.94 105 GLU A O 1
ATOM 893 N N . LEU A 1 106 ? -13.006 -0.521 12.536 1.00 96.50 106 LEU A N 1
ATOM 894 C CA . LEU A 1 106 ? -12.288 -0.266 13.787 1.00 96.50 106 LEU A CA 1
ATOM 895 C C . LEU A 1 106 ? -12.842 0.954 14.538 1.00 96.50 106 LEU A C 1
ATOM 897 O O . LEU A 1 106 ? -13.013 0.878 15.752 1.00 96.50 106 LEU A O 1
ATOM 901 N N . GLU A 1 107 ? -13.178 2.044 13.839 1.00 95.62 107 GLU A N 1
ATOM 902 C CA . GLU A 1 107 ? -13.863 3.206 14.426 1.00 95.62 107 GLU A CA 1
ATOM 903 C C . GLU A 1 107 ? -15.191 2.797 15.065 1.00 95.62 107 GLU A C 1
ATOM 905 O O . GLU A 1 107 ? -15.422 3.073 16.241 1.00 95.62 107 GLU A O 1
ATOM 910 N N . SER A 1 108 ? -16.029 2.066 14.324 1.00 96.00 108 SER A N 1
ATOM 911 C CA . SER A 1 108 ? -17.325 1.610 14.827 1.00 96.00 108 SER A CA 1
ATOM 912 C C . SER A 1 108 ? -17.183 0.676 16.032 1.00 96.00 108 SER A C 1
ATOM 914 O O . SER A 1 108 ? -17.929 0.816 17.001 1.00 96.00 108 SER A O 1
ATOM 916 N N . LYS A 1 109 ? -16.203 -0.241 16.029 1.00 95.31 109 LYS A N 1
ATOM 917 C CA . LYS A 1 109 ? -15.884 -1.052 17.216 1.00 95.31 109 LYS A CA 1
ATOM 918 C C . LYS A 1 109 ? -15.507 -0.158 18.398 1.00 95.31 109 LYS A C 1
ATOM 920 O O . LYS A 1 109 ? -16.046 -0.336 19.482 1.00 95.31 109 LYS A O 1
ATOM 925 N N . ALA A 1 110 ? -14.637 0.827 18.182 1.00 94.62 110 ALA A N 1
ATOM 926 C CA . ALA A 1 110 ? -14.149 1.721 19.228 1.00 94.62 110 ALA A CA 1
ATOM 927 C C . ALA A 1 110 ? -15.228 2.636 19.831 1.00 94.62 110 ALA A C 1
ATOM 929 O O . ALA A 1 110 ? -15.032 3.158 20.927 1.00 94.62 110 ALA A O 1
ATOM 930 N N . GLU A 1 111 ? -16.321 2.901 19.119 1.00 93.75 111 GLU A N 1
ATOM 931 C CA . GLU A 1 111 ? -17.465 3.677 19.621 1.00 93.75 111 GLU A CA 1
ATOM 932 C C . GLU A 1 111 ? -18.388 2.860 20.532 1.00 93.75 111 GLU A C 1
ATOM 934 O O . GLU A 1 111 ? -19.024 3.423 21.417 1.00 93.75 111 GLU A O 1
ATOM 939 N N . ASN A 1 112 ? -18.461 1.545 20.322 1.00 92.94 112 ASN A N 1
ATOM 940 C CA . ASN A 1 112 ? -19.437 0.665 20.973 1.00 92.94 112 ASN A CA 1
ATOM 941 C C . ASN A 1 112 ? -18.812 -0.267 22.027 1.00 92.94 112 ASN A C 1
ATOM 943 O O . ASN A 1 112 ? -19.473 -1.197 22.492 1.00 92.94 112 ASN A O 1
ATOM 947 N N . ILE A 1 113 ? -17.536 -0.063 22.360 1.00 92.62 113 ILE A N 1
ATOM 948 C CA . ILE A 1 113 ? -16.761 -0.972 23.205 1.00 92.62 113 ILE A CA 1
ATOM 949 C C . ILE A 1 113 ? -16.953 -0.683 24.693 1.00 92.62 113 ILE A C 1
ATOM 951 O O . ILE A 1 113 ? -16.780 0.452 25.136 1.00 92.62 113 ILE A O 1
ATOM 955 N N . ASN A 1 114 ? -17.282 -1.719 25.472 1.00 82.56 114 ASN A N 1
ATOM 956 C CA . ASN A 1 114 ? -17.750 -1.548 26.854 1.00 82.56 114 ASN A CA 1
ATOM 957 C C . ASN A 1 114 ? -16.993 -2.414 27.886 1.00 82.56 114 ASN A C 1
ATOM 959 O O . ASN A 1 114 ? -17.374 -2.432 29.056 1.00 82.56 114 ASN A O 1
ATOM 963 N N . GLY A 1 115 ? -15.920 -3.117 27.498 1.00 86.00 115 GLY A N 1
ATOM 964 C CA . GLY A 1 115 ? -15.150 -4.004 28.383 1.00 86.00 115 GLY A CA 1
ATOM 965 C C . GLY A 1 115 ? -13.633 -3.836 28.268 1.00 86.00 115 GLY A C 1
ATOM 966 O O . GLY A 1 115 ? -13.098 -3.656 27.181 1.00 86.00 115 GLY A O 1
ATOM 967 N N . HIS A 1 116 ? -12.910 -3.936 29.388 1.00 82.88 116 HIS A N 1
ATOM 968 C CA . HIS A 1 116 ? -11.453 -3.731 29.424 1.00 82.88 116 HIS A CA 1
ATOM 969 C C . HIS A 1 116 ? -10.667 -4.752 28.578 1.00 82.88 116 HIS A C 1
ATOM 971 O O . HIS A 1 116 ? -9.714 -4.388 27.892 1.00 82.88 116 HIS A O 1
ATOM 977 N N . GLU A 1 117 ? -11.052 -6.031 28.606 1.00 85.38 117 GLU A N 1
ATOM 978 C CA . GLU A 1 117 ? -10.409 -7.065 27.780 1.00 85.38 117 GLU A CA 1
ATOM 979 C C . GLU A 1 117 ? -10.682 -6.847 26.284 1.00 85.38 117 GLU A C 1
ATOM 981 O O . GLU A 1 117 ? -9.764 -6.944 25.471 1.00 85.38 117 GLU A O 1
ATOM 986 N N . GLU A 1 118 ? -11.907 -6.444 25.933 1.00 90.25 118 GLU A N 1
ATOM 987 C CA . GLU A 1 118 ? -12.270 -6.063 24.565 1.00 90.25 118 GLU A CA 1
ATOM 988 C C . GLU A 1 118 ? -11.446 -4.853 24.100 1.00 90.25 118 GLU A C 1
ATOM 990 O O . GLU A 1 118 ? -10.942 -4.850 22.977 1.00 90.25 118 GLU A O 1
ATOM 995 N N . ILE A 1 119 ? -11.257 -3.845 24.966 1.00 92.31 119 ILE A 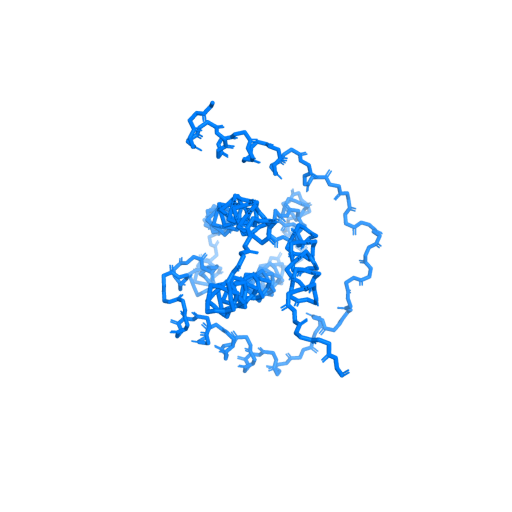N 1
ATOM 996 C CA . ILE A 1 119 ? -10.422 -2.669 24.678 1.00 92.31 119 ILE A CA 1
ATOM 997 C C . ILE A 1 119 ? -8.988 -3.094 24.368 1.00 92.31 119 ILE A C 1
ATOM 999 O O . ILE A 1 119 ? -8.439 -2.665 23.356 1.00 92.31 119 ILE A O 1
ATOM 1003 N N . LEU A 1 120 ? -8.380 -3.951 25.195 1.00 91.56 120 LEU A N 1
ATOM 1004 C CA . LEU A 1 120 ? -7.016 -4.430 24.953 1.00 91.56 120 LEU A CA 1
ATOM 1005 C C . LEU A 1 120 ? -6.887 -5.152 23.610 1.00 91.56 120 LEU A C 1
ATOM 1007 O O . LEU A 1 120 ? -5.882 -4.973 22.920 1.00 91.56 120 LEU A O 1
ATOM 1011 N N . GLU A 1 121 ? -7.878 -5.956 23.229 1.00 94.12 121 GLU A N 1
ATOM 1012 C CA . GLU A 1 121 ? -7.852 -6.646 21.941 1.00 94.12 121 GLU A CA 1
ATOM 1013 C C . GLU A 1 121 ? -8.022 -5.671 20.770 1.00 94.12 121 GLU A C 1
ATOM 1015 O O . GLU A 1 121 ? -7.247 -5.714 19.813 1.00 94.12 121 GLU A O 1
ATOM 1020 N N . LEU A 1 122 ? -8.933 -4.703 20.890 1.00 95.19 122 LEU A N 1
ATOM 1021 C CA . LEU A 1 122 ? -9.099 -3.648 19.894 1.00 95.19 122 LEU A CA 1
ATOM 1022 C C . LEU A 1 122 ? -7.829 -2.796 19.732 1.00 95.19 122 LEU A C 1
ATOM 1024 O O . LEU A 1 122 ? -7.444 -2.473 18.609 1.00 95.19 122 LEU A O 1
ATOM 1028 N N . LEU A 1 123 ? -7.132 -2.468 20.825 1.00 94.81 123 LEU A N 1
ATOM 1029 C CA . LEU A 1 123 ? -5.852 -1.752 20.775 1.00 94.81 123 LEU A CA 1
ATOM 1030 C C . LEU A 1 123 ? -4.802 -2.535 19.970 1.00 94.81 123 LEU A C 1
ATOM 1032 O O . LEU A 1 123 ? -4.093 -1.945 19.152 1.00 94.81 123 LEU A O 1
ATOM 1036 N N . LYS A 1 124 ? -4.717 -3.863 20.145 1.00 95.12 124 LYS A N 1
ATOM 1037 C CA . LYS A 1 124 ? -3.814 -4.712 19.347 1.00 95.12 124 LYS A CA 1
ATOM 1038 C C . LYS A 1 124 ? -4.201 -4.722 17.871 1.00 95.12 124 LYS A C 1
ATOM 1040 O O . LYS A 1 124 ? -3.312 -4.603 17.028 1.00 95.12 124 LYS A O 1
ATOM 1045 N N . GLU A 1 125 ? -5.495 -4.835 17.557 1.00 97.06 125 GLU A N 1
ATOM 1046 C CA . GLU A 1 125 ? -5.990 -4.767 16.176 1.00 97.06 125 GLU A CA 1
ATOM 1047 C C . GLU A 1 125 ? -5.591 -3.439 15.510 1.00 97.06 125 GLU A C 1
ATOM 1049 O O . GLU A 1 125 ? -5.038 -3.438 14.407 1.00 97.06 125 GLU A O 1
ATOM 1054 N N . ILE A 1 126 ? -5.791 -2.309 16.199 1.00 96.44 126 ILE A N 1
ATOM 1055 C CA . ILE A 1 126 ? -5.445 -0.975 15.689 1.00 96.44 126 ILE A CA 1
ATOM 1056 C C . ILE A 1 126 ? -3.931 -0.829 15.500 1.00 96.44 126 ILE A C 1
ATOM 1058 O O . ILE A 1 126 ? -3.492 -0.321 14.468 1.00 96.44 126 ILE A O 1
ATOM 1062 N N . LEU A 1 127 ? -3.110 -1.299 16.446 1.00 95.88 127 LEU A N 1
ATOM 1063 C CA . LEU A 1 127 ? -1.648 -1.255 16.326 1.00 95.88 127 LEU A CA 1
ATOM 1064 C C . LEU A 1 127 ? -1.139 -2.109 15.157 1.00 95.88 127 LEU A C 1
ATOM 1066 O O . LEU A 1 127 ? -0.258 -1.673 14.406 1.00 95.88 127 LEU A O 1
ATOM 1070 N N . ALA A 1 128 ? -1.702 -3.305 14.971 1.00 95.38 128 ALA A N 1
ATOM 1071 C CA . ALA A 1 128 ? -1.380 -4.162 13.836 1.00 95.38 128 ALA A CA 1
ATOM 1072 C C . ALA A 1 128 ? -1.748 -3.472 12.513 1.00 95.38 128 ALA A C 1
ATOM 1074 O O . ALA A 1 128 ? -0.904 -3.377 11.617 1.00 95.38 128 ALA A O 1
ATOM 1075 N N . PHE A 1 129 ? -2.954 -2.907 12.424 1.00 96.38 129 PHE A N 1
ATOM 1076 C CA . PHE A 1 129 ? -3.420 -2.165 11.255 1.00 96.38 129 PHE A CA 1
ATOM 1077 C C . PHE A 1 129 ? -2.542 -0.943 10.944 1.00 96.38 129 PHE A C 1
ATOM 1079 O O . PHE A 1 129 ? -2.077 -0.773 9.813 1.00 96.38 129 PHE A O 1
ATOM 1086 N N . HIS A 1 130 ? -2.222 -0.140 11.961 1.00 93.44 130 HIS A N 1
ATOM 1087 C CA . HIS A 1 130 ? -1.295 0.984 11.858 1.00 93.44 130 HIS A CA 1
ATOM 1088 C C . HIS A 1 130 ? 0.070 0.540 11.304 1.00 93.44 130 HIS A C 1
ATOM 1090 O O . HIS A 1 130 ? 0.592 1.140 10.359 1.00 93.44 130 HIS A O 1
ATOM 1096 N N . SER A 1 131 ? 0.632 -0.556 11.828 1.00 92.38 131 SER A N 1
ATOM 1097 C CA . SER A 1 131 ? 1.911 -1.094 11.349 1.00 92.38 131 SER A CA 1
ATOM 1098 C C . SER A 1 131 ? 1.859 -1.531 9.876 1.00 92.38 131 SER A C 1
ATOM 1100 O O . SER A 1 131 ? 2.814 -1.297 9.128 1.00 92.38 131 SER A O 1
ATOM 1102 N N . GLU A 1 132 ? 0.733 -2.091 9.414 1.00 94.88 132 GLU A N 1
ATOM 1103 C CA . GLU A 1 132 ? 0.541 -2.478 8.011 1.00 94.88 132 GLU A CA 1
ATOM 1104 C C . GLU A 1 132 ? 0.494 -1.262 7.074 1.00 94.88 132 GLU A C 1
ATOM 1106 O O . GLU A 1 132 ? 1.085 -1.280 5.986 1.00 94.88 132 GLU A O 1
ATOM 1111 N N . MET A 1 133 ? -0.133 -0.164 7.506 1.00 94.12 133 MET A N 1
ATOM 1112 C CA . MET A 1 133 ? -0.136 1.098 6.758 1.00 94.12 133 MET A CA 1
ATOM 1113 C C . MET A 1 133 ? 1.265 1.705 6.650 1.00 94.12 133 MET A C 1
ATOM 1115 O O . MET A 1 133 ? 1.679 2.120 5.562 1.00 94.12 133 MET A O 1
ATOM 1119 N N . VAL A 1 134 ? 2.039 1.685 7.739 1.00 90.00 134 VAL A N 1
ATOM 1120 C CA . VAL A 1 134 ? 3.444 2.117 7.724 1.00 90.00 134 VAL A CA 1
ATOM 1121 C C . VAL A 1 134 ? 4.263 1.261 6.753 1.00 90.00 134 VAL A C 1
ATOM 1123 O O . VAL A 1 134 ? 5.072 1.794 5.988 1.00 90.00 134 VAL A O 1
ATOM 1126 N N . MET A 1 135 ? 4.039 -0.055 6.695 1.00 89.88 135 MET A N 1
ATOM 1127 C CA . MET A 1 135 ? 4.688 -0.911 5.694 1.00 89.88 135 MET A CA 1
ATOM 1128 C C . MET A 1 135 ? 4.300 -0.534 4.254 1.00 89.88 135 MET A C 1
ATOM 1130 O O . MET A 1 135 ? 5.154 -0.588 3.363 1.00 89.88 135 MET A O 1
ATOM 1134 N N . LEU A 1 136 ? 3.060 -0.093 4.002 1.00 93.56 136 LEU A N 1
ATOM 1135 C CA . LEU A 1 136 ? 2.635 0.372 2.674 1.00 93.56 136 LEU A CA 1
ATOM 1136 C C . LEU A 1 136 ? 3.296 1.704 2.271 1.00 93.56 136 LEU A C 1
ATOM 1138 O O . LEU A 1 136 ? 3.669 1.874 1.105 1.00 93.56 136 LEU A O 1
ATO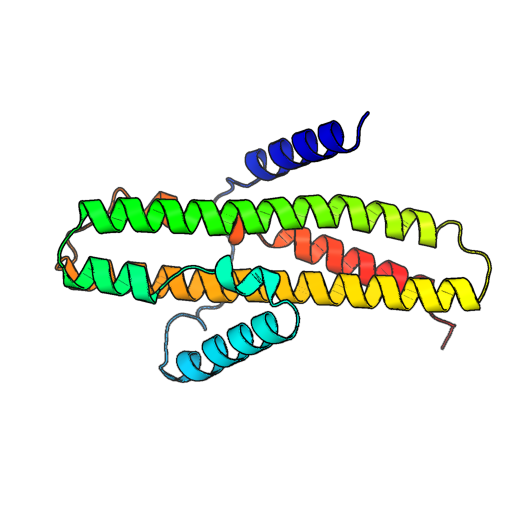M 1142 N N . LEU A 1 137 ? 3.538 2.612 3.224 1.00 89.12 137 LEU A N 1
ATOM 1143 C CA . LEU A 1 137 ? 4.356 3.813 2.989 1.00 89.12 137 LEU A CA 1
ATOM 1144 C C . LEU A 1 137 ? 5.778 3.435 2.549 1.00 89.12 137 LEU A C 1
ATOM 1146 O O . LEU A 1 137 ? 6.279 3.932 1.537 1.00 89.12 137 LEU A O 1
ATOM 1150 N N . HIS A 1 138 ? 6.410 2.486 3.243 1.00 87.69 138 HIS A N 1
ATOM 1151 C CA . HIS A 1 138 ? 7.735 1.989 2.862 1.00 87.69 138 HIS A CA 1
ATOM 1152 C C . HIS A 1 138 ? 7.723 1.312 1.486 1.00 87.69 138 HIS A C 1
ATOM 1154 O O . HIS A 1 138 ? 8.639 1.513 0.682 1.00 87.69 138 HIS A O 1
ATOM 1160 N N . TYR A 1 139 ? 6.676 0.541 1.179 1.00 91.38 139 TYR A N 1
ATOM 1161 C CA . TYR A 1 139 ? 6.474 -0.038 -0.146 1.00 91.38 139 TYR A CA 1
ATOM 1162 C C . TYR A 1 139 ? 6.462 1.045 -1.236 1.00 91.38 139 TYR A C 1
ATOM 1164 O O . TYR A 1 139 ? 7.162 0.895 -2.244 1.00 91.38 139 TYR A O 1
ATOM 1172 N N . SER A 1 140 ? 5.735 2.150 -1.033 1.00 90.38 140 SER A N 1
ATOM 1173 C CA . SER A 1 140 ? 5.718 3.284 -1.966 1.00 90.38 140 SER A CA 1
ATOM 1174 C C . SER A 1 140 ? 7.124 3.858 -2.187 1.00 90.38 140 SER A C 1
ATOM 1176 O O . SER A 1 140 ? 7.601 3.905 -3.327 1.00 90.38 140 SER A O 1
ATOM 1178 N N . VAL A 1 141 ? 7.844 4.180 -1.104 1.00 86.88 141 VAL A N 1
ATOM 1179 C CA . VAL A 1 141 ? 9.201 4.756 -1.154 1.00 86.88 141 VAL A CA 1
ATOM 1180 C C . VAL A 1 141 ? 10.177 3.851 -1.914 1.00 86.88 141 VAL A C 1
ATOM 1182 O O . VAL A 1 141 ? 10.917 4.306 -2.793 1.00 86.88 141 VAL A O 1
ATOM 1185 N N . ILE A 1 142 ? 10.161 2.543 -1.638 1.00 86.88 142 ILE A N 1
ATOM 1186 C CA . ILE A 1 142 ? 11.045 1.572 -2.301 1.00 86.88 142 ILE A CA 1
ATOM 1187 C C . ILE A 1 142 ? 10.757 1.499 -3.806 1.00 86.88 142 ILE A C 1
ATOM 1189 O O . ILE A 1 142 ? 11.692 1.439 -4.618 1.00 86.88 142 ILE A O 1
ATOM 1193 N N . ASN A 1 143 ? 9.480 1.477 -4.197 1.00 91.88 143 ASN A N 1
ATOM 1194 C CA . ASN A 1 143 ? 9.091 1.424 -5.605 1.00 91.88 143 ASN A CA 1
ATOM 1195 C C . ASN A 1 143 ? 9.427 2.728 -6.334 1.00 91.88 143 ASN A C 1
ATOM 1197 O O 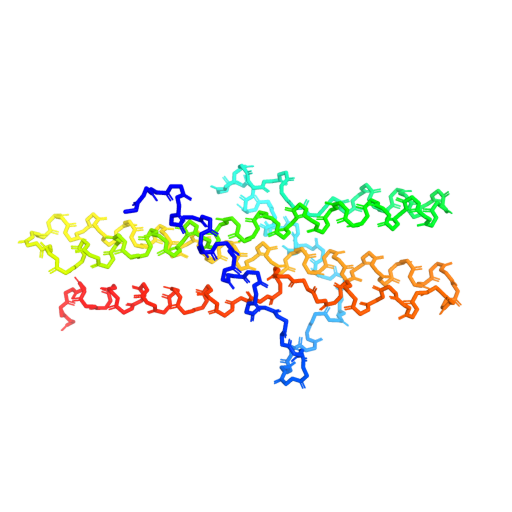. ASN A 1 143 ? 9.943 2.671 -7.454 1.00 91.88 143 ASN A O 1
ATOM 1201 N N . PHE A 1 144 ? 9.246 3.878 -5.682 1.00 89.19 144 PHE A N 1
ATOM 1202 C CA . PHE A 1 144 ? 9.615 5.187 -6.219 1.00 89.19 144 PHE A CA 1
ATOM 1203 C C . PHE A 1 144 ? 11.118 5.253 -6.497 1.00 89.19 144 PHE A C 1
ATOM 1205 O O . PHE A 1 144 ? 11.540 5.548 -7.618 1.00 89.19 144 PHE A O 1
ATOM 1212 N N . ALA A 1 145 ? 11.943 4.864 -5.522 1.00 84.56 145 ALA A N 1
ATOM 1213 C CA . ALA A 1 145 ? 13.391 4.821 -5.691 1.00 84.56 145 ALA A CA 1
ATOM 1214 C C . ALA A 1 145 ? 13.805 3.877 -6.838 1.00 84.56 145 ALA A C 1
ATOM 1216 O O . ALA A 1 145 ? 14.681 4.204 -7.648 1.00 84.56 145 ALA A O 1
ATOM 1217 N N . GLY A 1 146 ? 13.165 2.706 -6.945 1.00 88.94 146 GLY A N 1
ATOM 1218 C CA . GLY A 1 146 ? 13.380 1.757 -8.041 1.00 88.94 146 GLY A CA 1
ATOM 1219 C C . GLY A 1 146 ? 13.043 2.346 -9.414 1.00 88.94 146 GLY A C 1
ATOM 1220 O O . GLY A 1 146 ? 13.822 2.193 -10.365 1.00 88.94 146 GLY A O 1
ATOM 1221 N N . LEU A 1 147 ? 11.922 3.061 -9.499 1.00 89.25 147 LEU A N 1
ATOM 1222 C CA . LEU A 1 147 ? 11.446 3.730 -10.702 1.00 89.25 147 LEU A CA 1
ATOM 1223 C C . LEU A 1 147 ? 12.385 4.862 -11.135 1.00 89.25 147 LEU A C 1
ATOM 1225 O O . LEU A 1 147 ? 12.873 4.872 -12.266 1.00 89.25 147 LEU A O 1
ATOM 1229 N N . MET A 1 148 ? 12.740 5.763 -10.221 1.00 85.56 148 MET A N 1
ATOM 1230 C CA . MET A 1 148 ? 13.662 6.863 -10.515 1.00 85.56 148 MET A CA 1
ATOM 1231 C C . MET A 1 148 ? 15.024 6.341 -10.981 1.00 85.56 148 MET A C 1
ATOM 1233 O O . MET A 1 148 ? 15.597 6.837 -11.958 1.00 85.56 148 MET A O 1
ATOM 1237 N N . LYS A 1 149 ? 15.522 5.262 -10.362 1.00 86.25 149 LYS A N 1
ATOM 1238 C CA . LYS A 1 149 ? 16.775 4.608 -10.768 1.00 86.25 149 LYS A CA 1
ATOM 1239 C C . LYS A 1 149 ? 16.693 4.010 -12.170 1.00 86.25 149 LYS A C 1
ATOM 1241 O O . LYS A 1 149 ? 17.672 4.110 -12.920 1.00 86.25 149 LYS A O 1
ATOM 1246 N N . ILE A 1 150 ? 15.587 3.359 -12.537 1.00 87.94 150 ILE A N 1
ATOM 1247 C CA . ILE A 1 150 ? 15.470 2.731 -13.859 1.00 87.94 150 ILE A CA 1
ATOM 1248 C C . ILE A 1 150 ? 15.259 3.772 -14.965 1.00 87.94 150 ILE A C 1
ATOM 1250 O O . ILE A 1 150 ? 15.907 3.673 -16.008 1.00 87.94 150 ILE A O 1
ATOM 1254 N N . VAL A 1 151 ? 14.474 4.818 -14.700 1.00 85.00 151 VAL A N 1
ATOM 1255 C CA . VAL A 1 151 ? 14.257 5.949 -15.615 1.00 85.00 151 VAL A CA 1
ATOM 1256 C C . VAL A 1 151 ? 15.561 6.714 -15.849 1.00 85.00 151 VAL A C 1
ATOM 1258 O O . VAL A 1 151 ? 15.963 6.914 -16.996 1.00 85.00 151 VAL A O 1
ATOM 1261 N N . LYS A 1 152 ? 16.311 7.048 -14.787 1.00 83.06 152 LYS A N 1
ATOM 1262 C CA . LYS A 1 152 ? 17.629 7.702 -14.908 1.00 83.06 152 LYS A CA 1
ATOM 1263 C C . LYS A 1 152 ? 18.612 6.853 -15.718 1.00 83.06 152 LYS A C 1
ATOM 1265 O O . LYS A 1 152 ? 19.384 7.383 -16.517 1.00 83.06 152 LYS A O 1
ATOM 1270 N N . LYS A 1 153 ? 18.594 5.527 -15.534 1.00 86.50 153 LYS A N 1
ATOM 1271 C CA . LYS A 1 153 ? 19.454 4.596 -16.285 1.00 86.50 153 LYS A CA 1
ATOM 1272 C C . LYS A 1 153 ? 19.092 4.545 -17.769 1.00 86.50 153 LYS A C 1
ATOM 1274 O O . LYS A 1 153 ? 20.000 4.491 -18.597 1.00 86.50 153 LYS A O 1
ATOM 1279 N N . HIS A 1 154 ? 17.803 4.560 -18.088 1.00 83.06 154 HIS A N 1
ATOM 1280 C CA . HIS A 1 154 ? 17.299 4.623 -19.455 1.00 83.06 154 HIS A CA 1
ATOM 1281 C C . HIS A 1 154 ? 17.741 5.930 -20.146 1.00 83.06 154 HIS A C 1
ATOM 1283 O O . HIS A 1 154 ? 18.446 5.864 -21.154 1.00 83.06 154 HIS A O 1
ATOM 1289 N N . LYS A 1 155 ? 17.506 7.095 -19.516 1.00 79.38 155 LYS A N 1
ATOM 1290 C CA . LYS A 1 155 ? 17.912 8.422 -20.028 1.00 79.38 155 LYS A CA 1
ATOM 1291 C C . LYS A 1 155 ? 19.413 8.525 -20.326 1.00 79.38 155 LYS A C 1
ATOM 1293 O O . LYS A 1 155 ? 19.802 9.032 -21.376 1.00 79.38 155 LYS A O 1
ATOM 1298 N N . LYS A 1 156 ? 20.268 8.009 -19.429 1.00 82.69 156 LYS A N 1
ATOM 1299 C CA . LYS A 1 156 ? 21.730 7.991 -19.635 1.00 82.69 156 LYS A CA 1
ATOM 1300 C C . LYS A 1 156 ? 22.144 7.171 -20.862 1.00 82.69 156 LYS A C 1
ATOM 1302 O O . LYS A 1 156 ? 23.055 7.564 -21.576 1.00 82.69 156 LYS A O 1
ATOM 1307 N N . ARG A 1 157 ? 21.492 6.030 -21.108 1.00 79.62 157 ARG A N 1
ATOM 1308 C CA . ARG A 1 157 ? 21.816 5.138 -22.241 1.00 79.62 157 ARG A CA 1
ATOM 1309 C C . ARG A 1 157 ? 21.304 5.647 -23.580 1.00 79.62 157 ARG A C 1
ATOM 1311 O O . ARG A 1 157 ? 21.905 5.361 -24.605 1.00 79.62 157 ARG A O 1
ATOM 1318 N N . ALA A 1 158 ? 20.224 6.407 -23.546 1.00 71.69 158 ALA A N 1
ATOM 1319 C CA . ALA A 1 158 ? 19.623 7.078 -24.684 1.00 71.69 158 ALA A CA 1
ATOM 1320 C C . ALA A 1 158 ? 20.423 8.291 -25.212 1.00 71.69 158 ALA A C 1
ATOM 1322 O O . ALA A 1 158 ? 19.929 9.013 -26.077 1.00 71.69 158 ALA A O 1
ATOM 1323 N N . GLY A 1 159 ? 21.608 8.582 -24.656 1.00 66.75 159 GLY A N 1
ATOM 1324 C CA . GLY A 1 159 ? 22.389 9.772 -25.015 1.00 66.75 159 GLY A CA 1
ATOM 1325 C C . GLY A 1 159 ? 21.651 11.083 -24.726 1.00 66.75 159 GLY A C 1
ATOM 1326 O O . GLY A 1 159 ? 21.829 12.055 -25.448 1.00 66.75 159 GLY A O 1
ATOM 1327 N N . GLY A 1 160 ? 20.751 11.088 -23.734 1.00 61.16 160 GLY A N 1
ATOM 1328 C CA . GLY A 1 160 ? 19.919 12.245 -23.395 1.00 61.16 160 GLY A CA 1
ATOM 1329 C C . GLY A 1 160 ? 18.738 12.512 -24.339 1.00 61.16 160 GLY A C 1
ATOM 1330 O O . GLY A 1 160 ? 17.930 13.375 -24.018 1.00 61.16 160 GLY A O 1
ATOM 1331 N N . ARG A 1 161 ? 18.591 11.766 -25.448 1.00 53.78 161 ARG A N 1
ATOM 1332 C CA . ARG A 1 161 ? 17.576 12.042 -26.486 1.00 53.78 161 ARG A CA 1
ATOM 1333 C C . ARG A 1 161 ? 16.229 11.352 -26.284 1.00 53.78 161 ARG A C 1
ATOM 1335 O O . ARG A 1 161 ? 15.268 11.718 -26.951 1.00 53.78 161 ARG A O 1
ATOM 1342 N N . VAL A 1 162 ? 16.119 10.355 -25.404 1.00 54.38 162 VAL A N 1
ATOM 1343 C CA . VAL A 1 162 ? 14.839 9.650 -25.238 1.00 54.38 162 VAL A CA 1
ATOM 1344 C C . VAL A 1 162 ? 13.937 10.332 -24.199 1.00 54.38 162 VAL A C 1
ATOM 1346 O O . VAL A 1 162 ? 14.339 10.563 -23.058 1.00 54.38 162 VAL A O 1
ATOM 1349 N N . CYS A 1 163 ? 12.671 10.509 -24.605 1.00 53.59 163 CYS A N 1
ATOM 1350 C CA . CYS A 1 163 ? 11.459 10.525 -23.773 1.00 53.59 163 CYS A CA 1
ATOM 1351 C C . CYS A 1 163 ? 10.996 11.829 -23.104 1.00 53.59 163 CYS A C 1
ATOM 1353 O O . CYS A 1 163 ? 10.430 11.769 -22.015 1.00 53.59 163 CYS A O 1
ATOM 1355 N N . ALA A 1 164 ? 11.065 12.983 -23.773 1.00 50.81 164 ALA A N 1
ATOM 1356 C CA . ALA A 1 164 ? 10.287 14.149 -23.322 1.00 50.81 164 ALA A CA 1
ATOM 1357 C C . ALA A 1 164 ? 8.771 13.835 -23.189 1.00 50.81 164 ALA A C 1
ATOM 1359 O O . ALA A 1 164 ? 8.125 14.301 -22.258 1.00 50.81 164 ALA A O 1
ATOM 1360 N N . SER A 1 165 ? 8.214 12.963 -24.044 1.00 53.69 165 SER A N 1
ATOM 1361 C CA . SER A 1 165 ? 6.777 12.626 -24.059 1.00 53.69 165 SER A CA 1
ATOM 1362 C C . SER A 1 165 ? 6.330 11.523 -23.084 1.00 53.69 165 SER A C 1
ATOM 1364 O O . SER A 1 165 ? 5.142 11.413 -22.793 1.00 53.69 165 SER A O 1
ATOM 1366 N N . TYR A 1 166 ? 7.241 10.697 -22.557 1.00 58.22 166 TYR A N 1
ATOM 1367 C CA . TYR A 1 166 ? 6.892 9.576 -21.661 1.00 58.22 166 TYR A CA 1
ATOM 1368 C C . TYR A 1 166 ? 7.120 9.897 -20.177 1.00 58.22 166 TYR A C 1
ATOM 1370 O O . TYR A 1 166 ? 6.454 9.332 -19.313 1.00 58.22 166 TYR A O 1
ATOM 1378 N N . MET A 1 167 ? 8.046 10.812 -19.868 1.00 60.00 167 MET A N 1
ATOM 1379 C CA . MET A 1 167 ? 8.388 11.168 -18.488 1.00 60.00 167 MET A CA 1
ATOM 1380 C C . MET A 1 167 ? 7.231 11.759 -17.664 1.00 60.00 167 MET A C 1
ATOM 1382 O O . MET A 1 167 ? 7.125 11.367 -16.502 1.00 60.00 167 MET A O 1
ATOM 1386 N N . PRO A 1 168 ? 6.339 12.615 -18.207 1.00 59.03 168 PRO A N 1
ATOM 1387 C CA . PRO A 1 168 ? 5.256 13.199 -17.413 1.00 59.03 168 PRO A CA 1
ATOM 1388 C C . PRO A 1 168 ? 4.324 12.146 -16.804 1.00 59.03 168 PRO A C 1
ATOM 1390 O O . PRO A 1 168 ? 3.989 12.230 -15.628 1.00 59.03 168 PRO A O 1
ATOM 1393 N N . ARG A 1 169 ? 3.981 11.094 -17.564 1.00 67.06 169 ARG A N 1
ATOM 1394 C CA . ARG A 1 169 ? 3.111 10.012 -17.075 1.00 67.06 169 ARG A CA 1
ATOM 1395 C C . ARG A 1 169 ? 3.799 9.170 -16.008 1.00 67.06 169 ARG A C 1
ATOM 1397 O O . ARG A 1 169 ? 3.190 8.861 -14.998 1.00 67.06 169 ARG A O 1
ATOM 1404 N N . VAL A 1 170 ? 5.079 8.844 -16.186 1.00 69.88 170 VAL A N 1
ATOM 1405 C CA . VAL A 1 170 ? 5.847 8.045 -15.212 1.00 69.88 170 VAL A CA 1
ATOM 1406 C C . VAL A 1 170 ? 6.011 8.758 -13.866 1.00 69.88 170 VAL A C 1
ATOM 1408 O O . VAL A 1 170 ? 6.159 8.101 -12.841 1.00 69.88 170 VAL A O 1
ATOM 1411 N N . LEU A 1 171 ? 5.987 10.091 -13.865 1.00 69.81 171 LEU A N 1
ATOM 1412 C CA . LEU A 1 171 ? 6.099 10.905 -12.656 1.00 69.81 171 LEU A CA 1
ATOM 1413 C C . LEU A 1 171 ? 4.751 11.186 -11.978 1.00 69.81 171 LEU A C 1
ATOM 1415 O O . LEU A 1 171 ? 4.732 11.791 -10.915 1.00 69.81 171 LEU A O 1
ATOM 1419 N N . GLN A 1 172 ? 3.642 10.713 -12.542 1.00 78.31 172 GLN A N 1
ATOM 1420 C CA . GLN A 1 172 ? 2.306 10.857 -11.971 1.00 78.31 172 GLN A CA 1
ATOM 1421 C C . GLN A 1 172 ? 1.715 9.467 -11.769 1.00 78.31 172 GLN A C 1
ATOM 1423 O O . GLN A 1 172 ? 1.047 8.926 -12.648 1.00 78.31 172 GLN A O 1
ATOM 1428 N N . GLN A 1 173 ? 2.045 8.851 -10.637 1.00 84.19 173 GLN A N 1
ATOM 1429 C CA . GLN A 1 173 ? 1.609 7.499 -10.311 1.00 84.19 173 GLN A CA 1
ATOM 1430 C C . GLN A 1 173 ? 0.809 7.522 -9.007 1.00 84.19 173 GLN A C 1
ATOM 1432 O O . GLN A 1 173 ? 1.271 8.133 -8.043 1.00 84.19 173 GLN A O 1
ATOM 1437 N N . PRO A 1 174 ? -0.351 6.847 -8.943 1.00 85.56 174 PRO A N 1
ATOM 1438 C CA . PRO A 1 174 ? -1.159 6.745 -7.730 1.00 85.56 174 PRO A CA 1
ATOM 1439 C C . PRO A 1 174 ? -0.384 6.348 -6.473 1.00 85.56 174 PRO A C 1
ATOM 1441 O O . PRO A 1 174 ? -0.690 6.862 -5.399 1.00 85.56 174 PRO A O 1
ATOM 1444 N N . PHE A 1 175 ? 0.635 5.487 -6.600 1.00 87.56 175 PHE A N 1
ATOM 1445 C CA . PHE A 1 175 ? 1.456 5.072 -5.460 1.00 87.56 175 PHE A CA 1
ATOM 1446 C C . PHE A 1 175 ? 2.360 6.180 -4.893 1.00 87.56 175 PHE A C 1
ATOM 1448 O O . PHE A 1 175 ? 2.981 5.968 -3.859 1.00 87.56 175 PHE A O 1
ATOM 1455 N N . PHE A 1 176 ? 2.446 7.357 -5.524 1.00 85.12 176 PHE A N 1
ATOM 1456 C CA . PHE A 1 176 ? 3.139 8.535 -4.976 1.00 85.12 176 PHE A CA 1
ATOM 1457 C C . PHE A 1 176 ? 2.270 9.354 -4.017 1.00 85.12 176 PHE A C 1
ATOM 1459 O O . PHE A 1 176 ? 2.791 10.174 -3.262 1.00 85.12 176 PHE A O 1
ATOM 1466 N N . SER A 1 177 ? 0.952 9.168 -4.066 1.00 86.81 177 SER A N 1
ATOM 1467 C CA . SER A 1 177 ? -0.013 9.937 -3.285 1.00 86.81 177 SER A CA 1
ATOM 1468 C C . SER A 1 177 ? -0.314 9.217 -1.974 1.00 86.81 177 SER A C 1
ATOM 1470 O O . SER A 1 177 ? -1.193 8.364 -1.924 1.00 86.81 177 SER A O 1
ATOM 1472 N N . THR A 1 178 ? 0.409 9.565 -0.911 1.00 88.25 178 THR A N 1
ATOM 1473 C CA . THR A 1 178 ? 0.328 8.891 0.399 1.00 88.25 178 THR A CA 1
ATOM 1474 C C . THR A 1 178 ? -0.549 9.609 1.430 1.00 88.25 178 THR A C 1
ATOM 1476 O O . THR A 1 178 ? -0.616 9.180 2.576 1.00 88.25 178 THR A O 1
ATOM 1479 N N . GLU A 1 179 ? -1.238 10.687 1.049 1.00 87.69 179 GLU A N 1
ATOM 1480 C CA . GLU A 1 179 ? -2.058 11.502 1.966 1.00 87.69 179 GLU A CA 1
ATOM 1481 C C . GLU A 1 179 ? -3.150 10.715 2.672 1.00 87.69 179 GLU A C 1
ATOM 1483 O O . GLU A 1 179 ? -3.394 10.910 3.858 1.00 87.69 179 GLU A O 1
ATOM 1488 N N . LEU A 1 180 ? -3.786 9.798 1.945 1.00 89.00 180 LEU A N 1
ATOM 1489 C CA . LEU A 1 180 ? -4.804 8.935 2.517 1.00 89.00 180 LEU A CA 1
ATOM 1490 C C . LEU A 1 180 ? -4.226 8.095 3.662 1.00 89.00 180 LEU A C 1
ATOM 1492 O O . LEU A 1 180 ? -4.823 8.044 4.730 1.00 89.00 180 LEU A O 1
ATOM 1496 N N . LEU A 1 181 ? -3.049 7.493 3.464 1.00 88.44 181 LEU A N 1
ATOM 1497 C CA . LEU A 1 181 ? -2.383 6.702 4.499 1.00 88.44 181 LEU A CA 1
ATOM 1498 C C . LEU A 1 181 ? -2.026 7.551 5.719 1.00 88.44 181 LEU A C 1
ATOM 1500 O O . LEU A 1 181 ? -2.260 7.107 6.837 1.00 88.44 181 LEU A O 1
ATOM 1504 N N . TYR A 1 182 ? -1.522 8.774 5.523 1.00 88.06 182 TYR A N 1
ATOM 1505 C CA . TYR A 1 182 ? -1.240 9.686 6.636 1.00 88.06 182 TYR A CA 1
ATOM 1506 C C . TYR A 1 182 ? -2.498 10.033 7.438 1.00 88.06 182 TYR A C 1
ATOM 1508 O O . TYR A 1 182 ? -2.463 10.017 8.666 1.00 88.06 182 TYR A O 1
ATOM 1516 N N . ASN A 1 183 ? -3.617 10.291 6.759 1.00 91.69 183 ASN A N 1
ATOM 1517 C CA . ASN A 1 183 ? -4.886 10.586 7.422 1.00 91.69 183 ASN A CA 1
ATOM 1518 C C . ASN A 1 183 ? -5.421 9.380 8.208 1.00 91.69 183 ASN A C 1
ATOM 1520 O O . ASN A 1 183 ? -5.878 9.548 9.334 1.00 91.69 183 ASN A O 1
ATOM 1524 N N . LEU A 1 184 ? -5.333 8.170 7.647 1.00 92.50 184 LEU A N 1
ATOM 1525 C CA . LEU A 1 184 ? -5.763 6.944 8.330 1.00 92.50 184 LEU A CA 1
ATOM 1526 C C . LEU A 1 184 ? -4.869 6.609 9.535 1.00 92.50 184 LEU A C 1
ATOM 1528 O O . LEU A 1 184 ? -5.378 6.209 10.579 1.00 92.50 184 LEU A O 1
ATOM 1532 N N . ILE A 1 185 ? -3.552 6.812 9.418 1.00 92.81 185 ILE A N 1
ATOM 1533 C CA . ILE A 1 185 ? -2.595 6.651 10.525 1.00 92.81 185 ILE A CA 1
ATOM 1534 C C . ILE A 1 185 ? -2.952 7.589 11.681 1.00 92.81 185 ILE A C 1
ATOM 1536 O O . ILE A 1 185 ? -3.123 7.127 12.805 1.00 92.81 185 ILE A O 1
ATOM 1540 N N . ARG A 1 186 ? -3.165 8.875 11.387 1.00 92.94 186 ARG A N 1
ATOM 1541 C CA . ARG A 1 186 ? -3.607 9.875 12.371 1.00 92.94 186 ARG A CA 1
ATOM 1542 C C . ARG A 1 186 ? -4.945 9.518 13.016 1.00 92.94 186 ARG A C 1
ATOM 1544 O O . ARG A 1 186 ? -5.137 9.736 14.206 1.00 92.94 186 ARG A O 1
ATOM 1551 N N . GLY A 1 187 ? -5.869 8.962 12.236 1.00 94.62 187 GLY A N 1
ATOM 1552 C CA . GLY A 1 187 ? -7.128 8.439 12.757 1.00 94.62 187 GLY A CA 1
ATOM 1553 C C . GLY A 1 187 ? -6.912 7.300 13.756 1.00 94.62 187 GLY A C 1
ATOM 1554 O O . GLY A 1 187 ? -7.530 7.291 14.815 1.00 94.62 187 GLY A O 1
ATOM 1555 N N . CYS A 1 188 ? -5.993 6.374 13.466 1.00 95.94 188 CYS A N 1
ATOM 1556 C CA . CYS A 1 188 ? -5.639 5.299 14.396 1.00 95.94 188 CYS A CA 1
ATOM 1557 C C . CYS A 1 188 ? -5.028 5.849 15.689 1.00 95.94 188 CYS A C 1
ATOM 1559 O O . CYS A 1 188 ? -5.436 5.424 16.764 1.00 95.94 188 CYS A O 1
ATOM 1561 N N . GLU A 1 189 ? -4.099 6.806 15.593 1.00 93.75 189 GLU A N 1
ATOM 1562 C CA . GLU A 1 189 ? -3.491 7.480 16.753 1.00 93.75 189 GLU A CA 1
ATOM 1563 C C . GLU A 1 189 ? -4.564 8.096 17.664 1.00 93.75 189 GLU A C 1
ATOM 1565 O O . GLU A 1 189 ? -4.564 7.842 18.865 1.00 93.75 189 GLU A O 1
ATOM 1570 N N . ALA A 1 190 ? -5.550 8.792 17.091 1.00 95.94 190 ALA A N 1
ATOM 1571 C CA . ALA A 1 190 ? -6.649 9.384 17.854 1.00 95.94 190 ALA A CA 1
ATOM 1572 C C . ALA A 1 190 ? -7.533 8.338 18.565 1.00 95.94 190 ALA A C 1
ATOM 1574 O O . ALA A 1 190 ? -7.982 8.560 19.691 1.00 95.94 190 ALA A O 1
ATOM 1575 N N . ILE A 1 191 ? -7.793 7.185 17.933 1.00 94.94 191 ILE A N 1
ATOM 1576 C CA . ILE A 1 191 ? -8.537 6.095 18.585 1.00 94.94 191 ILE A CA 1
ATOM 1577 C C . ILE A 1 191 ? -7.713 5.502 19.735 1.00 94.94 191 ILE A C 1
ATOM 1579 O O . ILE A 1 191 ? -8.259 5.271 20.814 1.00 94.94 191 ILE A O 1
ATOM 1583 N N . LEU A 1 192 ? -6.411 5.280 19.526 1.00 94.38 192 LEU A N 1
ATOM 1584 C CA . LEU A 1 192 ? -5.508 4.761 20.556 1.00 94.38 192 LEU A CA 1
ATOM 1585 C C . LEU A 1 192 ? -5.450 5.699 21.766 1.00 94.38 192 LEU A C 1
ATOM 1587 O O . LEU A 1 192 ? -5.581 5.230 22.892 1.00 94.38 192 LEU A O 1
ATOM 1591 N N . GLU A 1 193 ? -5.307 7.007 21.548 1.00 93.31 193 GLU A N 1
ATOM 1592 C CA . GLU A 1 193 ? -5.307 8.016 22.615 1.00 93.31 193 GLU A CA 1
ATOM 1593 C C . GLU A 1 193 ? -6.608 7.991 23.422 1.00 93.31 193 GLU A C 1
ATOM 1595 O O . GLU A 1 193 ? -6.572 7.999 24.649 1.00 93.31 193 GLU A O 1
ATOM 1600 N N . ARG A 1 194 ? -7.760 7.890 22.746 1.00 92.31 194 ARG A N 1
ATOM 1601 C CA . ARG A 1 194 ? -9.077 7.843 23.398 1.00 92.31 194 ARG A CA 1
ATOM 1602 C C . ARG A 1 194 ? -9.294 6.586 24.241 1.00 92.31 194 ARG A C 1
ATOM 1604 O O . ARG A 1 194 ? -9.991 6.651 25.249 1.00 92.31 194 ARG A O 1
ATOM 1611 N N . LEU A 1 195 ? -8.771 5.445 23.797 1.00 90.31 195 LEU A N 1
ATOM 1612 C CA . LEU A 1 195 ? -8.939 4.154 24.473 1.00 90.31 195 LEU A CA 1
ATOM 1613 C C . LEU A 1 195 ? -7.844 3.866 25.511 1.00 90.31 195 LEU A C 1
ATOM 1615 O O . LEU A 1 195 ? -7.963 2.906 26.272 1.00 90.31 195 LEU A O 1
ATOM 1619 N N . SER A 1 196 ? -6.776 4.663 25.535 1.00 85.12 196 SER A N 1
ATOM 1620 C CA . SER A 1 196 ? -5.690 4.497 26.498 1.00 85.12 196 SER A CA 1
ATOM 1621 C C . SER A 1 196 ? -6.133 4.933 27.902 1.00 85.12 196 SER A C 1
ATOM 1623 O O . SER A 1 196 ? -6.869 5.913 28.035 1.00 85.12 196 SER A O 1
ATOM 1625 N N . PRO A 1 197 ? -5.686 4.244 28.969 1.00 75.12 197 PRO A N 1
ATOM 1626 C CA . PRO A 1 197 ? -5.947 4.678 30.337 1.00 75.12 197 PRO A CA 1
ATOM 1627 C C . PRO A 1 197 ? -5.389 6.091 30.596 1.00 75.12 197 PRO A C 1
ATOM 1629 O O . PRO A 1 197 ? -4.362 6.445 30.007 1.00 75.12 197 PRO A O 1
ATOM 1632 N N . PRO A 1 198 ? -6.009 6.886 31.489 1.00 70.81 198 PRO A N 1
ATOM 1633 C CA . PRO A 1 198 ? -5.437 8.158 31.915 1.00 70.81 198 PRO A CA 1
ATOM 1634 C C . PRO A 1 198 ? -4.043 7.950 32.530 1.00 70.81 198 PRO A C 1
ATOM 1636 O O . PRO A 1 198 ? -3.827 6.968 33.244 1.00 70.81 198 PRO A O 1
ATOM 1639 N N . GLN A 1 199 ? -3.117 8.863 32.211 1.00 52.09 199 GLN A N 1
ATOM 1640 C CA . GLN A 1 199 ? -1.746 8.890 32.744 1.00 52.09 199 GLN A CA 1
ATOM 1641 C C . GLN A 1 199 ? -1.702 9.272 34.223 1.00 52.09 199 GLN A C 1
ATOM 1643 O O . GLN A 1 199 ? -2.533 10.114 34.638 1.00 52.09 199 GLN A O 1
#

pLDDT: mean 79.12, std 17.93, range [30.44, 97.25]

Sequence (199 aa):
MSATAKKILTRQLCKNTRILPLASREYPIIYLGREEEMKHGKRHRAEIARSLPQWERKFLCYKALKKKLKLRQDMGFRHSLGRELDKVNDFFIDKEEDYIILFRELESKAENINGHEEILELLKEILAFHSEMVMLLHYSVINFAGLMKIVKKHKKRAGGRVCASYMPRVLQQPFFSTELLYNLIRGCEAILERLSPPQ

Organism: Gossypium raimondii (NCBI:txid29730)

Foldseek 3Di:
DDPVVLLVVLLVVLVVVQPDDPPPDPPPPVLPDDPVVVVVLVVLLVVCCVVPVVCNVLAQPLVVLVVCVVVVVPVVSLVSVVVNLCSNQVVLSSVLSVLVVVLVVLVVCLVPPDDPVSLVVSLVVLVVSLVVLVSLLSRLVSRVSSLVVSVVVNCVSVVNPDDPPPVVVSVRGSSVDSVSSVVSSVSSVVSNVVSDDDD

Secondary structure (DSSP, 8-state):
--HHHHHHHHHHHHHHTT---S-S----GGGS--TTHHHHHHHHHHHHHHH-GGGGGGS--HHHHHHHHHTT-HHHHHHHHHHHHHHHHHHHHHHHHHHHHHHHHHHHHHHS---HHHHHHHHHHHHHHHHHHHHHHHHHHHHHHHHHHHHHHHHHHTTT-S-TTTHHHHT--GGG--HHHHHHHHHHHHHHHHHSPP-

InterPro domains:
  IPR004331 SPX domain [PS51382] (38-168)
  IPR031142 SPX domain-containing protein [PTHR45978] (38-197)